Protein AF-A0A7Z9FX14-F1 (afdb_monomer_lite)

Sequence (229 aa):
MKKLTISDIKEILKIELEKSKRHVQHYYLGTNRFSETDRLKSLLNNQEQEEQFRQNLKQNYRQTLKELNPKVNQILEEQGYGPEPINSLEFKQLREGLIQLKLEQYEQKRILLSGNPNVVENSEGMEPVESVSTSVQLDSVEDNSLSLSVLCKNFIQSRVDRGSTPQTIMDCQNSADLLLEVVGDLPVNTLDHSHGREFVQTLKKLPKNRKKRYPNKTISDLVEMENVE

Secondary structure (DSSP, 8-state):
-PPP-HHHHHHHHHHHHHHHHHHHHHHHHHS-TTSHHHHHHHHHHHHHHHHHHHHHHHHSHHHHHHHHHHHHHHHHHHTT--PPPTTSHHHHHHHHHHHHHHHHHHHHHHHHHHT-GGGSS--S--------------------PPBHHHHHHHHHHHHHHTT--HHHHHHHHHHHHHHHHHH-S-BGGG--HHHHHHHHHHHHHSPTTHHHH-TT--HHHHHHS----

Foldseek 3Di:
DDDDDPVNLVVLLVVVLVVLVVVLVCLLVVFPLVDPVSLVVSLVVLVVVLVVLVVCCVPVVVVSLVVCLVVLCVSCVVVVHDDDDCPDPSNVVSSVSVSVSSNVSSVSSNCSSVPDCVPPPPPPDDDDDDDDDDDDDDDDDDDPFDWLLNVLVVVLVSCVVVVHDPVVSVVSVVVSVLLCLQQNGGRPVPDDVVSVVSSVVLVVQADPPCCPVPVPDGSVRSSVPPDDD

Radius of gyration: 24.56 Å; chains: 1; bounding box: 46×48×76 Å

pLDDT: mean 83.04, std 18.65, range [25.16, 97.44]

Structure (mmCIF, N/CA/C/O backbone):
data_AF-A0A7Z9FX14-F1
#
_entry.id   AF-A0A7Z9FX14-F1
#
loop_
_atom_site.group_PDB
_atom_site.id
_atom_site.type_symbol
_atom_site.label_atom_id
_atom_site.label_alt_id
_atom_site.label_comp_id
_atom_site.label_asym_id
_atom_site.label_entity_id
_atom_site.label_seq_id
_atom_site.pdbx_PDB_ins_code
_atom_site.Cartn_x
_atom_site.Cartn_y
_atom_site.Cartn_z
_atom_site.occupancy
_atom_site.B_iso_or_equiv
_atom_site.auth_seq_id
_atom_site.auth_comp_id
_atom_site.auth_asym_id
_atom_site.auth_atom_id
_atom_site.pdbx_PDB_model_num
ATOM 1 N N . MET A 1 1 ? -11.783 -1.924 36.540 1.00 63.00 1 MET A N 1
ATOM 2 C CA . MET A 1 1 ? -11.156 -1.708 35.217 1.00 63.00 1 MET A CA 1
ATOM 3 C C . MET A 1 1 ? -11.410 -0.271 34.806 1.00 63.00 1 MET A C 1
ATOM 5 O O . MET A 1 1 ? -12.517 0.207 35.033 1.00 63.00 1 MET A O 1
ATOM 9 N N . LYS A 1 2 ? -10.394 0.431 34.292 1.00 71.81 2 LYS A N 1
ATOM 10 C CA . LYS A 1 2 ? -10.547 1.812 33.816 1.00 71.81 2 LYS A CA 1
ATOM 11 C C . LYS A 1 2 ? -11.480 1.792 32.602 1.00 71.81 2 LYS A C 1
ATOM 13 O O . LYS A 1 2 ? -11.232 1.035 31.668 1.00 71.81 2 LYS A O 1
ATOM 18 N N . LYS A 1 3 ? -12.575 2.554 32.649 1.00 83.31 3 LYS A N 1
ATOM 19 C CA . LYS A 1 3 ? -13.474 2.709 31.500 1.00 83.31 3 LYS A CA 1
ATOM 20 C C . LYS A 1 3 ? -12.739 3.523 30.439 1.00 83.31 3 LYS A C 1
ATOM 22 O O . LYS A 1 3 ? -12.186 4.566 30.777 1.00 83.31 3 LYS A O 1
ATOM 27 N N . LEU A 1 4 ? -12.738 3.050 29.199 1.00 90.25 4 LEU A N 1
ATOM 28 C CA . LEU A 1 4 ? -12.160 3.783 28.082 1.00 90.25 4 LEU A CA 1
ATOM 29 C C . LEU A 1 4 ? -12.982 5.057 27.835 1.00 90.25 4 LEU A C 1
ATOM 31 O O . LEU A 1 4 ? -14.208 4.999 27.741 1.00 90.25 4 LEU A O 1
ATOM 35 N N . THR A 1 5 ? -12.323 6.212 27.774 1.00 91.75 5 THR A N 1
ATOM 36 C CA . THR A 1 5 ? -12.962 7.501 27.472 1.00 91.75 5 THR A CA 1
ATOM 37 C C . THR A 1 5 ? -12.439 8.090 26.165 1.00 91.75 5 THR A C 1
ATOM 39 O O . THR A 1 5 ? -11.402 7.683 25.649 1.00 91.75 5 THR A O 1
ATOM 42 N N . ILE A 1 6 ? -13.117 9.115 25.643 1.00 89.69 6 ILE A N 1
ATOM 43 C CA . ILE A 1 6 ? -12.666 9.849 24.448 1.00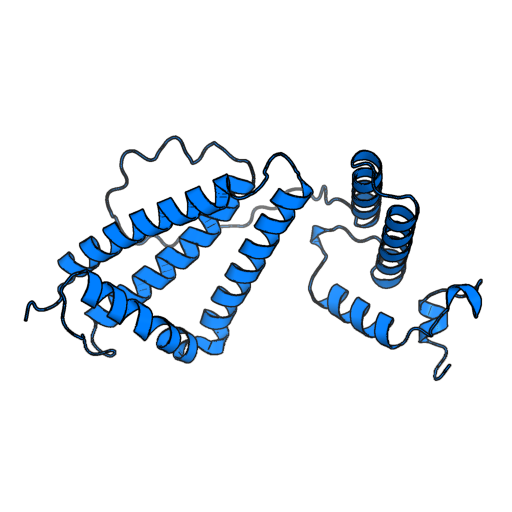 89.69 6 ILE A CA 1
ATOM 44 C C . ILE A 1 6 ? -11.276 10.472 24.661 1.00 89.69 6 ILE A C 1
ATOM 46 O O . ILE A 1 6 ? -10.464 10.493 23.739 1.00 89.69 6 ILE A O 1
ATOM 50 N N . SER A 1 7 ? -10.988 10.966 25.871 1.00 91.88 7 SER A N 1
ATOM 51 C CA . SER A 1 7 ? -9.668 11.517 26.201 1.00 91.88 7 SER A CA 1
ATOM 52 C C . SER A 1 7 ? -8.585 10.444 26.116 1.00 91.88 7 SER A C 1
ATOM 54 O O . SER A 1 7 ? -7.541 10.678 25.513 1.00 91.88 7 SER A O 1
ATOM 56 N N . ASP A 1 8 ? -8.868 9.255 26.652 1.00 93.56 8 ASP A N 1
ATOM 57 C CA . ASP A 1 8 ? -7.951 8.119 26.577 1.00 93.56 8 ASP A CA 1
ATOM 58 C C . ASP A 1 8 ? -7.711 7.701 25.116 1.00 93.56 8 ASP A C 1
ATOM 60 O O . ASP A 1 8 ? -6.573 7.486 24.718 1.00 93.56 8 ASP A O 1
ATOM 64 N N . ILE A 1 9 ? -8.755 7.658 24.275 1.00 94.06 9 ILE A N 1
ATOM 65 C CA . ILE A 1 9 ? -8.618 7.339 22.841 1.00 94.06 9 ILE A CA 1
ATOM 66 C C . ILE A 1 9 ? -7.695 8.335 22.132 1.00 94.06 9 ILE A C 1
ATOM 68 O O . ILE A 1 9 ? -6.859 7.922 21.331 1.00 94.06 9 ILE A O 1
ATOM 72 N N . LYS A 1 10 ? -7.816 9.638 22.419 1.00 93.25 10 LYS A N 1
ATOM 73 C CA . LYS A 1 10 ? -6.933 10.661 21.832 1.00 93.25 10 LYS A CA 1
ATOM 74 C C . LYS A 1 10 ? -5.474 10.439 22.228 1.00 93.25 10 LYS A C 1
ATOM 76 O O . LYS A 1 10 ? -4.592 10.547 21.379 1.00 93.25 10 LYS A O 1
ATOM 81 N N . GLU A 1 11 ? -5.222 10.112 23.492 1.00 95.81 11 GLU A N 1
ATOM 82 C CA . GLU A 1 11 ? -3.876 9.817 23.986 1.00 95.81 11 GLU A CA 1
ATOM 83 C C . GLU A 1 11 ? -3.296 8.558 23.325 1.00 95.81 11 GLU A C 1
ATOM 85 O O . GLU A 1 11 ? -2.170 8.582 22.824 1.00 95.81 11 GLU A O 1
ATOM 90 N N . ILE A 1 12 ? -4.103 7.500 23.208 1.00 95.75 12 ILE A N 1
ATOM 91 C CA . ILE A 1 12 ? -3.738 6.267 22.500 1.00 95.75 12 ILE A CA 1
ATOM 92 C C . ILE A 1 12 ? -3.392 6.567 21.035 1.00 95.75 12 ILE A C 1
ATOM 94 O O . ILE A 1 12 ? -2.337 6.159 20.549 1.00 95.75 12 ILE A O 1
ATOM 98 N N . LEU A 1 13 ? -4.243 7.312 20.324 1.00 94.31 13 LEU A N 1
ATOM 99 C CA . LEU A 1 13 ? -4.003 7.666 18.923 1.00 94.31 13 LEU A CA 1
ATOM 100 C C . LEU A 1 13 ? -2.754 8.536 18.748 1.00 94.31 13 LEU A C 1
ATOM 102 O O . LEU A 1 13 ? -2.056 8.378 17.751 1.00 94.31 13 LEU A O 1
ATOM 106 N N . LYS A 1 14 ? -2.415 9.397 19.715 1.00 95.19 14 LYS A N 1
ATOM 107 C CA . LYS A 1 14 ? -1.162 10.170 19.697 1.00 95.19 14 LYS A CA 1
ATOM 108 C C . LYS A 1 14 ? 0.066 9.257 19.781 1.00 95.19 14 LYS A C 1
ATOM 110 O O . LYS A 1 14 ? 1.034 9.462 19.052 1.00 95.19 14 LYS A O 1
ATOM 115 N N . ILE A 1 15 ? 0.022 8.221 20.618 1.00 95.44 15 ILE A N 1
ATOM 116 C CA . ILE A 1 15 ? 1.098 7.222 20.712 1.00 95.44 15 ILE A CA 1
ATOM 117 C C . ILE A 1 15 ? 1.212 6.424 19.405 1.00 95.44 15 ILE A C 1
ATOM 119 O O . ILE A 1 15 ? 2.316 6.226 18.887 1.00 95.44 15 ILE A O 1
ATOM 123 N N . GLU A 1 16 ? 0.084 5.987 18.843 1.00 94.81 16 GLU A N 1
ATOM 124 C CA . GLU A 1 16 ? 0.057 5.257 17.570 1.00 94.81 16 GLU A CA 1
ATOM 125 C C . GLU A 1 16 ? 0.503 6.129 16.387 1.00 94.81 16 GLU A C 1
ATOM 127 O O . GLU A 1 16 ? 1.182 5.634 15.485 1.00 94.81 16 GLU A O 1
ATOM 132 N N . LEU A 1 17 ? 0.224 7.435 16.415 1.00 92.88 17 LEU A N 1
ATOM 133 C CA . LEU A 1 17 ? 0.748 8.402 15.452 1.00 92.88 17 LEU A CA 1
ATOM 134 C C . LEU A 1 17 ? 2.282 8.448 15.494 1.00 92.88 17 LEU A C 1
ATOM 136 O O . LEU A 1 17 ? 2.924 8.354 14.449 1.00 92.88 17 LEU A O 1
ATOM 140 N N . GLU A 1 18 ? 2.891 8.509 16.680 1.00 93.12 18 GLU A N 1
ATOM 141 C CA . GLU A 1 18 ? 4.356 8.486 16.819 1.00 93.12 18 GLU A CA 1
ATOM 142 C C . GLU A 1 18 ? 4.972 7.143 16.383 1.00 93.12 18 GLU A C 1
ATOM 144 O O . GLU A 1 18 ? 6.050 7.102 15.777 1.00 93.12 18 GLU A O 1
ATOM 149 N N . LYS A 1 19 ? 4.285 6.015 16.617 1.00 92.06 19 LYS A N 1
ATOM 150 C CA . LYS A 1 19 ? 4.677 4.717 16.030 1.00 92.06 19 LYS A CA 1
ATOM 151 C C . LYS A 1 19 ? 4.588 4.754 14.498 1.00 92.06 19 LYS A C 1
ATOM 153 O O . LYS A 1 19 ? 5.501 4.271 13.824 1.00 92.06 19 LYS A O 1
ATOM 158 N N . SER A 1 20 ? 3.530 5.350 13.947 1.00 90.75 20 SER A N 1
ATOM 159 C CA . SER A 1 20 ? 3.335 5.487 12.502 1.00 90.75 20 SER A CA 1
ATOM 160 C C . SER A 1 20 ? 4.438 6.332 11.859 1.00 90.75 20 SER A C 1
ATOM 162 O O . SER A 1 20 ? 5.062 5.874 10.901 1.00 90.75 20 SER A O 1
ATOM 164 N N . LYS A 1 21 ? 4.771 7.496 12.435 1.00 91.50 21 LYS A N 1
ATOM 165 C CA . LYS A 1 21 ? 5.880 8.356 11.982 1.00 91.50 21 LYS A CA 1
ATOM 166 C C . LYS A 1 21 ? 7.213 7.608 11.951 1.00 91.50 21 LYS A C 1
ATOM 168 O O . LYS A 1 21 ? 7.909 7.639 10.937 1.00 91.50 21 LYS A O 1
ATOM 173 N N . ARG A 1 22 ? 7.544 6.861 13.013 1.00 92.69 22 ARG A N 1
ATOM 174 C CA . ARG A 1 22 ? 8.756 6.019 13.042 1.00 92.69 22 ARG A CA 1
ATOM 175 C C . ARG A 1 22 ? 8.754 4.962 11.942 1.00 92.69 22 ARG A C 1
ATOM 177 O O . ARG A 1 22 ? 9.776 4.748 11.296 1.00 92.69 22 ARG A O 1
ATOM 184 N N . HIS A 1 23 ? 7.616 4.316 11.688 1.00 92.00 23 HIS A N 1
ATOM 185 C CA . HIS A 1 23 ? 7.504 3.342 10.603 1.00 92.00 23 HIS A CA 1
ATOM 186 C C . HIS A 1 23 ? 7.734 3.981 9.225 1.00 92.00 23 HIS A C 1
ATOM 188 O O . HIS A 1 23 ? 8.445 3.414 8.396 1.00 92.00 23 HIS A O 1
ATOM 194 N N . VAL A 1 24 ? 7.175 5.170 8.988 1.00 94.31 24 VAL A N 1
ATOM 195 C CA . VAL A 1 24 ? 7.408 5.949 7.763 1.00 94.31 24 VAL A CA 1
ATOM 196 C C . VAL A 1 24 ? 8.898 6.282 7.600 1.00 94.31 24 VAL A C 1
ATOM 198 O O . VAL A 1 24 ? 9.459 6.064 6.527 1.00 94.31 24 VAL A O 1
ATOM 201 N N . GLN A 1 25 ? 9.565 6.737 8.663 1.00 92.50 25 GLN A N 1
ATOM 202 C CA . GLN A 1 25 ? 11.004 7.026 8.641 1.00 92.50 25 GLN A CA 1
ATOM 203 C C . GLN A 1 25 ? 11.841 5.778 8.343 1.00 92.50 25 GLN A C 1
ATOM 205 O O . GLN A 1 25 ? 12.717 5.819 7.481 1.00 92.50 25 GLN A O 1
ATOM 210 N N . HIS A 1 26 ? 11.550 4.647 8.993 1.00 90.75 26 HIS A N 1
ATOM 211 C CA . HIS A 1 26 ? 12.221 3.378 8.698 1.00 90.75 26 HIS A CA 1
ATOM 212 C C . HIS A 1 26 ? 12.024 2.947 7.245 1.00 90.75 26 HIS A C 1
ATOM 214 O O . HIS A 1 26 ? 12.972 2.496 6.607 1.00 90.75 26 HIS A O 1
ATOM 220 N N . TYR A 1 27 ? 10.818 3.116 6.706 1.00 92.38 27 TYR A N 1
ATOM 221 C CA . TYR A 1 27 ? 10.521 2.816 5.310 1.00 92.38 27 TYR A CA 1
ATOM 222 C C . TYR A 1 27 ? 11.347 3.686 4.344 1.00 92.38 27 TYR A C 1
ATOM 224 O O . TYR A 1 27 ? 11.933 3.185 3.382 1.00 92.38 27 TYR A O 1
ATOM 232 N N . TYR A 1 28 ? 11.446 4.984 4.638 1.00 92.69 28 TYR A N 1
ATOM 233 C CA . TYR A 1 28 ? 12.227 5.952 3.867 1.00 92.69 28 TYR A CA 1
ATOM 234 C C . TYR A 1 28 ? 13.740 5.693 3.920 1.00 92.69 28 TYR A C 1
ATOM 236 O O . TYR A 1 28 ? 14.416 5.795 2.896 1.00 92.69 28 TYR A O 1
ATOM 244 N N . LEU A 1 29 ? 14.278 5.366 5.099 1.00 90.44 29 LEU A N 1
ATOM 245 C CA . LEU A 1 29 ? 15.703 5.076 5.299 1.00 90.44 29 LEU A CA 1
ATOM 246 C C . LEU A 1 29 ? 16.099 3.678 4.804 1.00 90.44 29 LEU A C 1
ATOM 248 O O . LEU A 1 29 ? 17.238 3.480 4.398 1.00 90.44 29 LEU A O 1
ATOM 252 N N . GLY A 1 30 ? 15.166 2.723 4.810 1.00 89.50 30 GLY A N 1
ATOM 253 C CA . GLY A 1 30 ? 15.372 1.372 4.282 1.00 89.50 30 GLY A CA 1
ATOM 254 C C . GLY A 1 30 ? 15.271 1.271 2.756 1.00 89.50 30 GLY A C 1
ATOM 255 O O . GLY A 1 30 ? 15.657 0.254 2.187 1.00 89.50 30 GLY A O 1
ATOM 256 N N . THR A 1 31 ? 14.766 2.307 2.081 1.00 88.88 31 THR A N 1
ATOM 257 C CA . THR A 1 31 ? 14.700 2.360 0.615 1.00 88.88 31 THR A CA 1
ATOM 258 C C . THR A 1 31 ? 15.987 2.967 0.055 1.00 88.88 31 THR A C 1
ATOM 260 O O . THR A 1 31 ? 16.381 4.061 0.454 1.00 88.88 31 THR A O 1
ATOM 263 N N . ASN A 1 32 ? 16.625 2.307 -0.918 1.00 89.50 32 ASN A N 1
ATOM 264 C CA . ASN A 1 32 ? 17.778 2.867 -1.629 1.00 89.50 32 ASN A CA 1
ATOM 265 C C . ASN A 1 32 ? 17.347 4.005 -2.570 1.00 89.50 32 ASN A C 1
ATOM 267 O O . ASN A 1 32 ? 17.113 3.803 -3.760 1.00 89.50 32 ASN A O 1
ATOM 271 N N . ARG A 1 33 ? 17.241 5.221 -2.035 1.00 88.38 33 ARG A N 1
ATOM 272 C CA . ARG A 1 33 ? 16.722 6.381 -2.778 1.00 88.38 33 ARG A CA 1
ATOM 273 C C . ARG A 1 33 ? 17.657 6.908 -3.862 1.00 88.38 33 ARG A C 1
ATOM 275 O O . ARG A 1 33 ? 17.204 7.649 -4.721 1.00 88.38 33 ARG A O 1
ATOM 282 N N . PHE A 1 34 ? 18.934 6.532 -3.826 1.00 86.56 34 PHE A N 1
ATOM 283 C CA . PHE A 1 34 ? 19.904 6.882 -4.867 1.00 86.56 34 PHE A CA 1
ATOM 284 C C . PHE A 1 34 ? 19.749 6.002 -6.118 1.00 86.56 34 PHE A C 1
ATOM 286 O O . PHE A 1 34 ? 20.290 6.315 -7.174 1.00 86.56 34 PHE A O 1
ATOM 293 N N . SER A 1 35 ? 18.992 4.905 -6.017 1.00 86.44 35 SER A N 1
ATOM 294 C CA . SER A 1 35 ? 18.580 4.086 -7.149 1.00 86.44 35 SER A CA 1
ATOM 295 C C . SER A 1 35 ? 17.147 4.434 -7.530 1.00 86.44 35 SER A C 1
ATOM 297 O O . SER A 1 35 ? 16.204 4.034 -6.852 1.00 86.44 35 SER A O 1
ATOM 299 N N . GLU A 1 36 ? 16.974 5.129 -8.656 1.00 82.38 36 GLU A N 1
ATOM 300 C CA . GLU A 1 36 ? 15.634 5.471 -9.162 1.00 82.38 36 GLU A CA 1
ATOM 301 C C . GLU A 1 36 ? 14.715 4.250 -9.287 1.00 82.38 36 GLU A C 1
ATOM 303 O O . GLU A 1 36 ? 13.554 4.300 -8.896 1.00 82.38 36 GLU A O 1
ATOM 308 N N . THR A 1 37 ? 15.239 3.111 -9.745 1.00 82.75 37 THR A N 1
ATOM 309 C CA . THR A 1 37 ? 14.470 1.865 -9.828 1.00 82.75 37 THR A CA 1
ATOM 310 C C . THR A 1 37 ? 13.995 1.377 -8.459 1.00 82.75 37 THR A C 1
ATOM 312 O O . THR A 1 37 ? 12.829 1.014 -8.327 1.00 82.75 37 THR A O 1
ATOM 315 N N . ASP A 1 38 ? 14.857 1.380 -7.438 1.00 81.75 38 ASP A N 1
ATOM 316 C CA . ASP A 1 38 ? 14.474 0.913 -6.098 1.00 81.75 38 ASP A CA 1
ATOM 317 C C . ASP A 1 38 ? 13.490 1.887 -5.440 1.00 81.75 38 ASP A C 1
ATOM 319 O O . ASP A 1 38 ? 12.507 1.461 -4.832 1.00 81.75 38 ASP A O 1
ATOM 323 N N . ARG A 1 39 ? 13.706 3.195 -5.627 1.00 90.56 39 ARG A N 1
ATOM 324 C CA . ARG A 1 39 ? 12.799 4.258 -5.178 1.00 90.56 39 ARG A CA 1
ATOM 325 C C . ARG A 1 39 ? 11.406 4.100 -5.785 1.00 90.56 39 ARG A C 1
ATOM 327 O O . ARG A 1 39 ? 10.424 4.066 -5.044 1.00 90.56 39 ARG A O 1
ATOM 334 N N . LEU A 1 40 ? 11.322 3.964 -7.110 1.00 87.75 40 LEU A N 1
ATOM 335 C CA . LEU A 1 40 ? 10.061 3.783 -7.833 1.00 87.75 40 LEU A CA 1
ATOM 336 C C . LEU A 1 40 ? 9.378 2.465 -7.463 1.00 87.75 40 LEU A C 1
ATOM 338 O O . LEU A 1 40 ? 8.163 2.440 -7.292 1.00 87.75 40 LEU A O 1
ATOM 342 N N . LYS A 1 41 ? 10.142 1.385 -7.266 1.00 88.38 41 LYS A N 1
ATOM 343 C CA . LYS A 1 41 ? 9.601 0.099 -6.810 1.00 88.38 41 LYS A CA 1
ATOM 344 C C . LYS A 1 41 ? 8.956 0.211 -5.427 1.00 88.38 41 LYS A C 1
ATOM 346 O O . LYS A 1 41 ? 7.855 -0.300 -5.233 1.00 88.38 41 LYS A O 1
ATOM 351 N N . SER A 1 42 ? 9.611 0.881 -4.478 1.00 91.81 42 SER A N 1
ATOM 352 C CA . SER A 1 42 ? 9.021 1.156 -3.163 1.00 91.81 42 SER A CA 1
ATOM 353 C C . SER A 1 42 ? 7.754 2.005 -3.294 1.00 91.81 42 SER A C 1
ATOM 355 O O . SER A 1 42 ? 6.720 1.644 -2.734 1.00 91.81 42 SER A O 1
ATOM 357 N N . LEU A 1 43 ? 7.800 3.084 -4.083 1.00 91.75 43 LEU A N 1
ATOM 358 C CA . LEU A 1 43 ? 6.653 3.965 -4.312 1.00 91.75 43 LEU A CA 1
ATOM 359 C C . LEU A 1 43 ? 5.441 3.202 -4.868 1.00 91.75 43 LEU A C 1
ATOM 361 O O . LEU A 1 43 ? 4.346 3.324 -4.321 1.00 91.75 43 LEU A O 1
ATOM 365 N N . LEU A 1 44 ? 5.661 2.371 -5.890 1.00 90.00 44 LEU A N 1
ATOM 366 C CA . LEU A 1 44 ? 4.627 1.542 -6.503 1.00 90.00 44 LEU A CA 1
ATOM 367 C C . LEU A 1 44 ? 4.056 0.530 -5.506 1.00 90.00 44 LEU A C 1
ATOM 369 O O . LEU A 1 44 ? 2.846 0.458 -5.341 1.00 90.00 44 LEU A O 1
ATOM 373 N N . ASN A 1 45 ? 4.905 -0.194 -4.772 1.00 92.44 45 ASN A N 1
ATOM 374 C CA . ASN A 1 45 ? 4.433 -1.141 -3.759 1.00 92.44 45 ASN A CA 1
ATOM 375 C C . ASN A 1 45 ? 3.610 -0.443 -2.658 1.00 92.44 45 ASN A C 1
ATOM 377 O O . ASN A 1 45 ? 2.626 -0.992 -2.170 1.00 92.44 45 ASN A O 1
ATOM 381 N N . ASN A 1 46 ? 4.011 0.759 -2.236 1.00 95.50 46 ASN A N 1
ATOM 382 C CA . ASN A 1 46 ? 3.242 1.553 -1.278 1.00 95.50 46 ASN A CA 1
ATOM 383 C C . ASN A 1 46 ? 1.865 1.938 -1.840 1.00 95.50 46 ASN A C 1
ATOM 385 O O . ASN A 1 46 ? 0.870 1.802 -1.132 1.00 95.50 46 ASN A O 1
ATOM 389 N N . GLN A 1 47 ? 1.818 2.371 -3.102 1.00 92.12 47 GLN A N 1
ATOM 390 C CA . GLN A 1 47 ? 0.582 2.715 -3.801 1.00 92.12 47 GLN A CA 1
ATOM 391 C C . GLN A 1 47 ? -0.341 1.499 -3.966 1.00 92.12 47 GLN A C 1
ATOM 393 O O . GLN A 1 47 ? -1.512 1.586 -3.613 1.00 92.12 47 GLN A O 1
ATOM 398 N N . GLU A 1 48 ? 0.175 0.351 -4.411 1.00 92.31 48 GLU A N 1
ATOM 399 C CA . GLU A 1 48 ? -0.609 -0.885 -4.552 1.00 92.31 48 GLU A CA 1
ATOM 400 C C . GLU A 1 48 ? -1.244 -1.305 -3.220 1.00 92.31 48 GLU A C 1
ATOM 402 O O . GLU A 1 48 ? -2.420 -1.669 -3.168 1.00 92.31 48 GLU A O 1
ATOM 407 N N . GLN A 1 49 ? -0.491 -1.219 -2.118 1.00 93.00 49 GLN A N 1
ATOM 408 C CA . GLN A 1 49 ? -1.015 -1.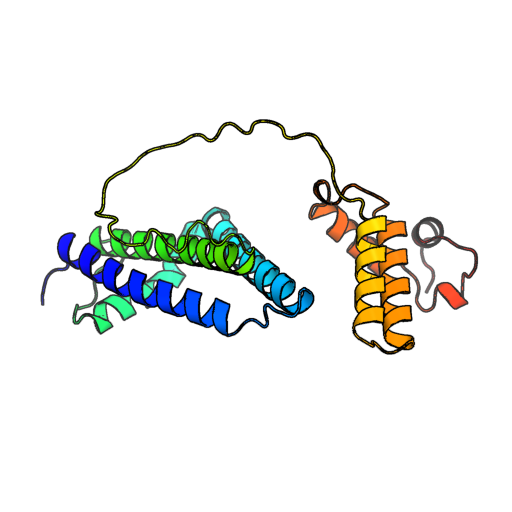516 -0.784 1.00 93.00 49 GLN A CA 1
ATOM 409 C C . GLN A 1 49 ? -2.095 -0.519 -0.344 1.00 93.00 49 GLN A C 1
ATOM 411 O O . GLN A 1 49 ? -3.098 -0.928 0.245 1.00 93.00 49 GLN A O 1
ATOM 416 N N . GLU A 1 50 ? -1.903 0.775 -0.612 1.00 95.75 50 GLU A N 1
ATOM 417 C CA . GLU A 1 50 ? -2.893 1.810 -0.309 1.00 95.75 50 GLU A CA 1
ATOM 418 C C . GLU A 1 50 ? -4.189 1.580 -1.095 1.00 95.75 50 GLU A C 1
ATOM 420 O O . GLU A 1 50 ? -5.279 1.592 -0.519 1.00 95.75 50 GLU A O 1
ATOM 425 N N . GLU A 1 51 ? -4.081 1.329 -2.398 1.00 91.50 51 GLU A N 1
ATOM 426 C CA . GLU A 1 51 ? -5.216 1.069 -3.278 1.00 91.50 51 GLU A CA 1
ATOM 427 C C . GLU A 1 51 ? -5.977 -0.180 -2.841 1.00 91.50 51 GLU A C 1
ATOM 429 O O . GLU A 1 51 ? -7.196 -0.121 -2.682 1.00 91.50 51 GLU A O 1
ATOM 434 N N . GLN A 1 52 ? -5.282 -1.286 -2.560 1.00 93.25 52 GLN A N 1
ATOM 435 C CA . GLN A 1 52 ? -5.907 -2.499 -2.025 1.00 93.25 52 GLN A CA 1
ATOM 436 C C . GLN A 1 52 ? -6.653 -2.219 -0.717 1.00 93.25 52 GLN A C 1
ATOM 438 O O . GLN A 1 52 ? -7.801 -2.640 -0.555 1.00 93.25 52 GLN A O 1
ATOM 443 N N . PHE A 1 53 ? -6.045 -1.467 0.205 1.00 93.69 53 PHE A N 1
ATOM 444 C CA . PHE A 1 53 ? -6.684 -1.111 1.469 1.00 93.69 53 PHE A CA 1
ATOM 445 C C . PHE A 1 53 ? -7.934 -0.241 1.257 1.00 93.69 53 PHE A C 1
ATOM 447 O O . PHE A 1 53 ? -8.996 -0.544 1.806 1.00 93.69 53 PHE A O 1
ATOM 454 N N . ARG A 1 54 ? -7.859 0.782 0.396 1.00 91.94 54 ARG A N 1
ATOM 455 C CA . ARG A 1 54 ? -9.006 1.635 0.032 1.00 91.94 54 ARG A CA 1
ATOM 456 C C . ARG A 1 54 ? -10.117 0.846 -0.664 1.00 91.94 54 ARG A C 1
ATOM 458 O O . ARG A 1 54 ? -11.291 1.046 -0.354 1.00 91.94 54 ARG A O 1
ATOM 465 N N . GLN A 1 55 ? -9.775 -0.077 -1.563 1.00 90.06 55 GLN A N 1
ATOM 466 C CA . GLN A 1 55 ? -10.752 -0.951 -2.218 1.00 90.06 55 GLN A CA 1
ATOM 467 C C . GLN A 1 55 ? -11.429 -1.888 -1.216 1.00 90.06 55 GLN A C 1
ATOM 469 O O . GLN A 1 55 ? -12.648 -2.042 -1.259 1.00 90.06 55 GLN A O 1
ATOM 474 N N . ASN A 1 56 ? -10.685 -2.446 -0.260 1.00 91.44 56 ASN A N 1
ATOM 475 C CA . ASN A 1 56 ? -11.250 -3.265 0.811 1.00 91.44 56 ASN A CA 1
ATOM 476 C C . ASN A 1 56 ? -12.190 -2.462 1.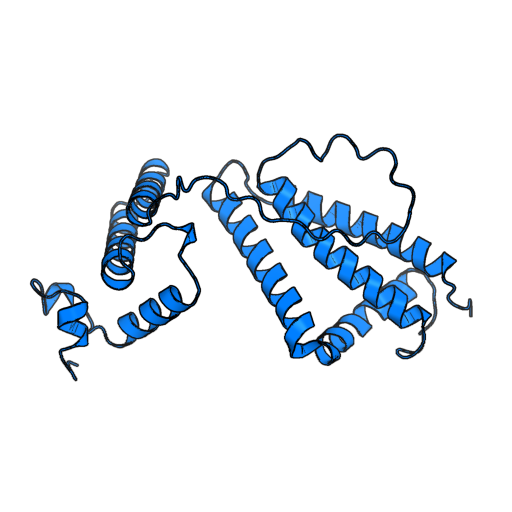720 1.00 91.44 56 ASN A C 1
ATOM 478 O O . ASN A 1 56 ? -13.237 -2.975 2.121 1.00 91.44 56 ASN A O 1
ATOM 482 N N . LEU A 1 57 ? -11.876 -1.197 2.011 1.00 92.88 57 LEU A N 1
ATOM 483 C CA . LEU A 1 57 ? -12.791 -0.302 2.726 1.00 92.88 57 LEU A CA 1
ATOM 484 C C . LEU A 1 57 ? -14.055 0.009 1.908 1.00 92.88 57 LEU A C 1
ATOM 486 O O . LEU A 1 57 ? -15.133 0.099 2.485 1.00 92.88 57 LEU A O 1
ATOM 490 N N . LYS A 1 58 ? -13.953 0.124 0.579 1.00 91.75 58 LYS A N 1
ATOM 491 C CA . LYS A 1 58 ? -15.089 0.430 -0.306 1.00 91.75 58 LYS A CA 1
ATOM 492 C C . LYS A 1 58 ? -16.005 -0.773 -0.560 1.00 91.75 58 LYS A C 1
ATOM 494 O O . LYS A 1 58 ? -17.220 -0.639 -0.476 1.00 91.75 58 LYS A O 1
ATOM 499 N N . GLN A 1 59 ? -15.429 -1.927 -0.891 1.00 89.19 59 GLN A N 1
ATOM 500 C CA . GLN A 1 59 ? -16.161 -3.112 -1.358 1.00 89.19 59 GLN A CA 1
ATOM 501 C C . GLN A 1 59 ? -16.437 -4.117 -0.233 1.00 89.19 59 GLN A C 1
ATOM 503 O O . GLN A 1 59 ? -17.516 -4.697 -0.165 1.00 89.19 59 GLN A O 1
ATOM 508 N N . ASN A 1 60 ? -15.484 -4.294 0.687 1.00 92.94 60 ASN A N 1
ATOM 509 C CA . ASN A 1 60 ? -15.513 -5.327 1.728 1.00 92.94 60 ASN A CA 1
ATOM 510 C C . ASN A 1 60 ? -15.587 -4.734 3.146 1.00 92.94 60 ASN A C 1
ATOM 512 O O . ASN A 1 60 ? -15.118 -5.348 4.103 1.00 92.94 60 ASN A O 1
ATOM 516 N N . TYR A 1 61 ? -16.201 -3.553 3.305 1.00 91.12 61 TYR A N 1
ATOM 517 C CA . TYR A 1 61 ? -16.123 -2.720 4.514 1.00 91.12 61 TYR A CA 1
ATOM 518 C C . TYR A 1 61 ? -16.270 -3.497 5.833 1.00 91.12 61 TYR A C 1
ATOM 520 O O . TYR A 1 61 ? -15.383 -3.465 6.682 1.00 91.12 61 TYR A O 1
ATOM 528 N N . ARG A 1 62 ? -17.357 -4.265 6.008 1.00 93.19 62 ARG A N 1
ATOM 529 C CA . ARG A 1 62 ? -17.617 -5.016 7.256 1.00 93.19 62 ARG A CA 1
ATOM 530 C C . ARG A 1 62 ? -16.542 -6.056 7.569 1.00 93.19 62 ARG A C 1
ATOM 532 O O . ARG A 1 62 ? -16.267 -6.291 8.743 1.00 93.19 62 ARG A O 1
ATOM 539 N N . GLN A 1 63 ? -15.993 -6.700 6.545 1.00 93.56 63 GLN A N 1
ATOM 540 C CA . GLN A 1 63 ? -14.944 -7.701 6.702 1.00 93.56 63 GLN A CA 1
ATOM 541 C C . GLN A 1 63 ? -13.619 -7.021 7.066 1.00 93.56 63 GLN A C 1
ATOM 543 O O . GLN A 1 63 ? -13.013 -7.381 8.072 1.00 93.56 63 GLN A O 1
ATOM 548 N N . THR A 1 64 ? -13.264 -5.949 6.360 1.00 88.56 64 THR A N 1
ATOM 549 C CA . THR A 1 64 ? -12.091 -5.111 6.653 1.00 88.56 64 THR A CA 1
ATOM 550 C C . THR A 1 64 ? -12.109 -4.588 8.092 1.00 88.56 64 THR A C 1
ATOM 552 O O . THR A 1 64 ? -11.112 -4.659 8.805 1.00 88.56 64 THR A O 1
ATOM 555 N N . LEU A 1 65 ? -13.268 -4.134 8.585 1.00 94.31 65 LEU A N 1
ATOM 556 C CA . LEU A 1 65 ? -13.411 -3.708 9.979 1.00 94.31 65 LEU A CA 1
ATOM 557 C C . LEU A 1 65 ? -13.165 -4.844 10.982 1.00 94.31 65 LEU A C 1
ATOM 559 O O . LEU A 1 65 ? -12.596 -4.598 12.044 1.00 94.31 65 LEU A O 1
ATOM 563 N N . LYS A 1 66 ? -13.595 -6.076 10.675 1.00 94.44 66 LYS A N 1
ATOM 564 C CA . LYS A 1 66 ? -13.357 -7.241 11.543 1.00 94.44 66 LYS A CA 1
ATOM 565 C C . LYS A 1 66 ? -11.877 -7.589 11.625 1.00 94.44 66 LYS A C 1
ATOM 567 O O . LYS A 1 66 ? -11.405 -7.904 12.713 1.00 94.44 66 LYS A O 1
ATOM 572 N N . GLU A 1 67 ? -11.159 -7.493 10.511 1.00 94.19 67 GLU A N 1
ATOM 573 C CA . GLU A 1 67 ? -9.715 -7.751 10.434 1.00 94.19 67 GLU A CA 1
ATOM 574 C C . GLU A 1 67 ? -8.889 -6.749 11.251 1.00 94.19 67 GLU A C 1
ATOM 576 O O . GLU A 1 67 ? -7.804 -7.081 11.721 1.00 94.19 67 GLU A O 1
ATOM 581 N N . LEU A 1 68 ? -9.427 -5.553 11.501 1.00 93.00 68 LEU A N 1
ATOM 582 C CA . LEU A 1 68 ? -8.797 -4.535 12.346 1.00 93.00 68 LEU A CA 1
ATOM 583 C C . LEU A 1 68 ? -9.098 -4.703 13.843 1.00 93.00 68 LEU A C 1
ATOM 585 O O . LEU A 1 68 ? -8.369 -4.158 14.672 1.00 93.00 68 LEU A O 1
ATOM 589 N N . ASN A 1 69 ? -10.127 -5.470 14.223 1.00 94.88 69 ASN A N 1
ATOM 590 C CA . ASN A 1 69 ? -10.496 -5.652 15.632 1.00 94.88 69 ASN A CA 1
ATOM 591 C C . ASN A 1 69 ? -9.361 -6.242 16.495 1.00 94.88 69 ASN A C 1
ATOM 593 O O . ASN A 1 69 ? -9.152 -5.728 17.595 1.00 94.88 69 ASN A O 1
ATOM 597 N N . PRO A 1 70 ? -8.597 -7.263 16.045 1.00 95.25 70 PRO A N 1
ATOM 598 C CA . PRO A 1 70 ? -7.456 -7.767 16.807 1.00 95.25 70 PRO A CA 1
ATOM 599 C C . PRO A 1 70 ? -6.416 -6.682 17.089 1.00 95.25 70 PRO A C 1
ATOM 601 O O . PRO A 1 70 ? -5.874 -6.631 18.187 1.00 95.25 70 PRO A O 1
ATOM 604 N N . LYS A 1 71 ? -6.182 -5.773 16.132 1.00 94.19 71 LYS A N 1
ATOM 605 C CA . LYS A 1 71 ? -5.221 -4.682 16.306 1.00 94.19 71 LYS A CA 1
ATOM 606 C C . LYS A 1 71 ? -5.698 -3.651 17.329 1.00 94.19 71 LYS A C 1
ATOM 608 O O . LYS A 1 71 ? -4.896 -3.197 18.138 1.00 94.19 71 LYS A O 1
ATOM 613 N N . VAL A 1 72 ? -6.991 -3.320 17.324 1.00 95.56 72 VAL A N 1
ATOM 614 C CA . VAL A 1 72 ? -7.601 -2.447 18.343 1.00 95.56 72 VAL A CA 1
ATOM 615 C C . VAL A 1 72 ? -7.434 -3.060 19.734 1.00 95.56 72 VAL A C 1
ATOM 617 O O . VAL A 1 72 ? -6.945 -2.390 20.637 1.00 95.56 72 VAL A O 1
ATOM 620 N N . ASN A 1 73 ? -7.769 -4.344 19.891 1.00 94.31 73 ASN A N 1
ATOM 621 C CA . ASN A 1 73 ? -7.619 -5.056 21.163 1.00 94.31 73 ASN A CA 1
ATOM 622 C C . ASN A 1 73 ? -6.167 -5.083 21.644 1.00 94.31 73 ASN A C 1
ATOM 624 O O . ASN A 1 73 ? -5.912 -4.792 22.807 1.00 94.31 73 ASN A O 1
ATOM 628 N N . GLN A 1 74 ? -5.224 -5.373 20.744 1.00 95.00 74 GLN A N 1
ATOM 629 C CA . GLN A 1 74 ? -3.799 -5.361 21.058 1.00 95.00 74 GLN A CA 1
ATOM 630 C C . GLN A 1 74 ? -3.351 -3.987 21.574 1.00 95.00 74 GLN A C 1
ATOM 632 O O . GLN A 1 74 ? -2.637 -3.908 22.565 1.00 95.00 74 GLN A O 1
ATOM 637 N N . ILE A 1 75 ? -3.769 -2.900 20.920 1.00 94.81 75 ILE A N 1
ATOM 638 C CA . ILE A 1 75 ? -3.404 -1.543 21.347 1.00 94.81 75 ILE A CA 1
ATOM 639 C C . ILE A 1 75 ? -4.006 -1.228 22.719 1.00 94.81 75 ILE A C 1
ATOM 641 O O . ILE A 1 75 ? -3.320 -0.664 23.563 1.00 94.81 75 ILE A O 1
ATOM 645 N N . LEU A 1 76 ? -5.260 -1.607 22.967 1.00 94.62 76 LEU A N 1
ATOM 646 C CA . LEU A 1 76 ? -5.881 -1.425 24.280 1.00 94.62 76 LEU A CA 1
ATOM 647 C C . LEU A 1 76 ? -5.109 -2.177 25.374 1.00 94.62 76 LEU A C 1
ATOM 649 O O . LEU A 1 76 ? -4.800 -1.584 26.406 1.00 94.62 76 LEU A O 1
ATOM 653 N N . GLU A 1 77 ? -4.732 -3.431 25.120 1.00 93.75 77 GLU A N 1
ATOM 654 C CA . GLU A 1 77 ? -3.939 -4.253 26.039 1.00 93.75 77 GLU A CA 1
ATOM 655 C C . GLU A 1 77 ? -2.544 -3.656 26.296 1.00 93.75 77 GLU A C 1
ATOM 657 O O . GLU A 1 77 ? -2.141 -3.513 27.450 1.00 93.75 77 GLU A O 1
ATOM 662 N N . GLU A 1 78 ? -1.838 -3.216 25.245 1.00 93.44 78 GLU A N 1
ATOM 663 C CA . GLU A 1 78 ? -0.539 -2.526 25.344 1.00 93.44 78 GLU A CA 1
ATOM 664 C C . GLU A 1 78 ? -0.607 -1.259 26.214 1.00 93.44 78 GLU A C 1
ATOM 666 O O . GLU A 1 78 ? 0.392 -0.861 26.812 1.00 93.44 78 GLU A O 1
ATOM 671 N N . GLN A 1 79 ? -1.774 -0.616 26.275 1.00 92.44 79 GLN A N 1
ATOM 672 C CA . GLN A 1 79 ? -2.024 0.604 27.046 1.00 92.44 79 GLN A CA 1
ATOM 673 C C . GLN A 1 79 ? -2.668 0.319 28.417 1.00 92.44 79 GLN A C 1
ATOM 675 O O . GLN A 1 79 ? -3.059 1.246 29.127 1.00 92.44 79 GLN A O 1
ATOM 680 N N . GLY A 1 80 ? -2.772 -0.956 28.812 1.00 91.25 80 GLY A N 1
ATOM 681 C CA . GLY A 1 80 ? -3.288 -1.380 30.115 1.00 91.25 80 GLY A CA 1
ATOM 682 C C . GLY A 1 80 ? -4.814 -1.341 30.250 1.00 91.25 80 GLY A C 1
ATOM 683 O O . GLY A 1 80 ? -5.331 -1.389 31.371 1.00 91.25 80 GLY A O 1
ATOM 684 N N . TYR A 1 81 ? -5.549 -1.252 29.139 1.00 92.00 81 TYR A N 1
ATOM 685 C CA . TYR A 1 81 ? -7.009 -1.343 29.124 1.00 92.00 81 TYR A CA 1
ATOM 686 C C . TYR A 1 81 ? -7.472 -2.797 28.998 1.00 92.00 81 TYR A C 1
ATOM 688 O O . TYR A 1 81 ? -6.805 -3.651 28.419 1.00 92.00 81 TYR A O 1
ATOM 696 N N . GLY A 1 82 ? -8.648 -3.074 29.562 1.00 86.62 82 GLY A N 1
ATOM 697 C CA . GLY A 1 82 ? -9.330 -4.350 29.368 1.00 86.62 82 GLY A CA 1
ATOM 698 C C . GLY A 1 82 ? -10.002 -4.447 27.992 1.00 86.62 82 GLY A C 1
ATOM 699 O O . GLY A 1 82 ? -10.032 -3.468 27.243 1.00 86.62 82 GLY A O 1
ATOM 700 N N . PRO A 1 83 ? -10.583 -5.614 27.665 1.00 85.50 83 PRO A N 1
ATOM 701 C CA . PRO A 1 83 ? -11.331 -5.789 26.429 1.00 85.50 83 PRO A CA 1
ATOM 702 C C . PRO A 1 83 ? -12.555 -4.866 26.404 1.00 85.50 83 PRO A C 1
ATOM 704 O O . PRO A 1 83 ? -13.376 -4.875 27.322 1.00 85.50 83 PRO A O 1
ATOM 707 N N . GLU A 1 84 ? -12.689 -4.106 25.323 1.00 89.44 84 GLU A N 1
ATOM 708 C CA . GLU A 1 84 ? -13.806 -3.196 25.087 1.00 89.44 84 GLU A CA 1
ATOM 709 C C . GLU A 1 84 ? -14.775 -3.830 24.063 1.00 89.44 84 GLU A C 1
ATOM 711 O O . GLU A 1 84 ? -14.323 -4.420 23.073 1.00 89.44 84 GLU A O 1
ATOM 716 N N . PRO A 1 85 ? -16.108 -3.766 24.254 1.00 93.12 85 PRO A N 1
ATOM 717 C CA . PRO A 1 85 ? -17.052 -4.359 23.312 1.00 93.12 85 PRO A CA 1
ATOM 718 C C . PRO A 1 85 ? -16.910 -3.776 21.901 1.00 93.12 85 PRO A C 1
ATOM 720 O O . PRO A 1 85 ? -17.011 -2.573 21.708 1.00 93.12 85 PRO A O 1
ATOM 723 N N . ILE A 1 86 ? -16.819 -4.634 20.879 1.00 91.44 86 ILE A N 1
ATOM 724 C CA . ILE A 1 86 ? -16.656 -4.231 19.461 1.00 91.44 86 ILE A CA 1
ATOM 725 C C . ILE A 1 86 ? -17.743 -3.240 18.992 1.00 91.44 86 ILE A C 1
ATOM 727 O O . ILE A 1 86 ? -17.541 -2.441 18.075 1.00 91.44 86 ILE A O 1
ATOM 731 N N . ASN A 1 87 ? -18.928 -3.315 19.602 1.00 91.88 87 ASN A N 1
ATOM 732 C CA . ASN A 1 87 ? -20.065 -2.467 19.269 1.00 91.88 87 ASN A CA 1
ATOM 733 C C . ASN A 1 87 ? -20.097 -1.131 20.029 1.00 91.88 87 ASN A C 1
ATOM 735 O O . ASN A 1 87 ? -20.929 -0.293 19.660 1.00 91.88 87 ASN A O 1
ATOM 739 N N . SER A 1 88 ? -19.231 -0.926 21.031 1.00 93.88 88 SER A N 1
ATOM 740 C CA . SER A 1 88 ? -19.154 0.333 21.775 1.00 93.88 88 SER A CA 1
ATOM 741 C C . SER A 1 88 ? -18.690 1.476 20.876 1.00 93.88 88 SER A C 1
ATOM 743 O O . SER A 1 88 ? -18.102 1.268 19.805 1.00 93.88 88 SER A O 1
ATOM 745 N N . LEU A 1 89 ? -19.036 2.699 21.270 1.00 93.75 89 LEU A N 1
ATOM 746 C CA . LEU A 1 89 ? -18.677 3.887 20.504 1.00 93.75 89 LEU A CA 1
ATOM 747 C C . LEU A 1 89 ? -17.160 4.083 20.530 1.00 93.75 89 LEU A C 1
ATOM 749 O O . LEU A 1 89 ? -16.551 4.341 19.497 1.00 93.75 89 LEU A O 1
ATOM 753 N N . GLU A 1 90 ? -16.566 3.873 21.696 1.00 94.69 90 GLU A N 1
ATOM 754 C CA . GLU A 1 90 ? -15.153 4.024 21.999 1.00 94.69 90 GLU A CA 1
ATOM 755 C C . GLU A 1 90 ? -14.296 3.070 21.158 1.00 94.69 90 GLU A C 1
ATOM 757 O O . GLU A 1 90 ? -13.329 3.490 20.519 1.00 94.69 90 GLU A O 1
ATOM 762 N N . PHE A 1 91 ? -14.705 1.800 21.056 1.00 95.88 91 PHE A N 1
ATOM 763 C CA . PHE A 1 91 ? -14.031 0.822 20.202 1.00 95.88 91 PHE A CA 1
ATOM 764 C C . PHE A 1 91 ? -14.063 1.240 18.727 1.00 95.88 91 PHE A C 1
ATOM 766 O O . PHE A 1 91 ? -13.057 1.168 18.017 1.00 95.88 91 PHE A O 1
ATOM 773 N N . LYS A 1 92 ? -15.232 1.685 18.248 1.00 95.62 92 LYS A N 1
ATOM 774 C CA . LYS A 1 92 ? -15.409 2.122 16.857 1.00 95.62 92 LYS A CA 1
ATOM 775 C C . LYS A 1 92 ? -14.592 3.373 16.553 1.00 95.62 92 LYS A C 1
ATOM 777 O O . LYS A 1 92 ? -13.984 3.423 15.491 1.00 95.62 92 LYS A O 1
ATOM 782 N N . GLN A 1 93 ? -14.552 4.334 17.475 1.00 96.12 93 GLN A N 1
ATOM 783 C CA . GLN A 1 93 ? -13.760 5.558 17.351 1.00 96.12 93 GLN A CA 1
ATOM 784 C C . GLN A 1 93 ? -12.265 5.256 17.275 1.00 96.12 93 GLN A C 1
ATOM 786 O O . GLN A 1 93 ? -11.588 5.769 16.387 1.00 96.12 93 GLN A O 1
ATOM 791 N N . LEU A 1 94 ? -11.756 4.385 18.151 1.00 96.31 94 LEU A N 1
ATOM 792 C CA . LEU A 1 94 ? -10.358 3.969 18.090 1.00 96.31 94 LEU A CA 1
ATOM 793 C C . LEU A 1 94 ? -10.056 3.261 16.763 1.00 96.31 94 LEU A C 1
ATOM 795 O O . LEU A 1 94 ? -9.086 3.607 16.095 1.00 96.31 94 LEU A O 1
ATOM 799 N N . ARG A 1 95 ? -10.912 2.326 16.330 1.00 97.44 95 ARG A N 1
ATOM 800 C CA . ARG A 1 95 ? -10.745 1.637 15.041 1.00 97.44 95 ARG A CA 1
ATOM 801 C C . ARG A 1 95 ? -10.720 2.608 13.859 1.00 97.44 95 ARG A C 1
ATOM 803 O O . ARG A 1 95 ? -9.873 2.452 12.986 1.00 97.44 95 ARG A O 1
ATOM 810 N N . GLU A 1 96 ? -11.617 3.588 13.839 1.00 96.31 96 GLU A N 1
ATOM 811 C CA . GLU A 1 96 ? -11.660 4.620 12.797 1.00 96.31 96 GLU A CA 1
ATOM 812 C C . GLU A 1 96 ? -10.369 5.449 12.781 1.00 96.31 96 GLU A C 1
ATOM 814 O O . GLU A 1 96 ? -9.755 5.621 11.730 1.00 96.31 96 GLU A O 1
ATOM 819 N N . GLY A 1 97 ? -9.885 5.873 13.953 1.00 95.38 97 GLY A N 1
ATOM 820 C CA . GLY A 1 97 ? -8.614 6.588 14.068 1.00 95.38 97 GLY A CA 1
ATOM 821 C C . GLY A 1 97 ? -7.422 5.778 13.547 1.00 95.38 97 GLY A C 1
ATOM 822 O O . GLY A 1 97 ? -6.557 6.321 12.864 1.00 95.38 97 GLY A O 1
ATOM 823 N N . LEU A 1 98 ? -7.390 4.464 13.784 1.00 96.25 98 LEU A N 1
ATOM 824 C CA . LEU A 1 98 ? -6.339 3.594 13.244 1.00 96.25 98 LEU A CA 1
ATOM 825 C C . LEU A 1 98 ? -6.412 3.442 11.719 1.00 96.25 98 LEU A C 1
ATOM 827 O O . LEU A 1 98 ? -5.368 3.365 11.071 1.00 96.25 98 LEU A O 1
ATOM 831 N N . ILE A 1 99 ? -7.618 3.408 11.142 1.00 96.00 99 ILE A N 1
ATOM 832 C CA . ILE A 1 99 ? -7.802 3.422 9.682 1.00 96.00 99 ILE A CA 1
ATOM 833 C C . ILE A 1 99 ? -7.216 4.712 9.110 1.00 96.00 99 ILE A C 1
ATOM 835 O O . ILE A 1 99 ? -6.428 4.656 8.165 1.00 96.00 99 ILE A O 1
ATOM 839 N N . GLN A 1 100 ? -7.542 5.851 9.720 1.00 95.88 100 GLN A N 1
ATOM 840 C CA . GLN A 1 100 ? -7.056 7.155 9.288 1.00 95.88 100 GLN A CA 1
ATOM 841 C C . GLN A 1 100 ? -5.525 7.254 9.376 1.00 95.88 100 GLN A C 1
ATOM 843 O O . GLN A 1 100 ? -4.875 7.572 8.381 1.00 95.88 100 GLN A O 1
ATOM 848 N N . LEU A 1 101 ? -4.928 6.851 10.503 1.00 95.25 101 LEU A N 1
ATOM 849 C CA . LEU A 1 101 ? -3.468 6.798 10.662 1.00 95.25 101 LEU A CA 1
ATOM 850 C C . LEU A 1 101 ? -2.796 5.892 9.625 1.00 95.25 101 LEU A C 1
ATOM 852 O O . LEU A 1 101 ? -1.673 6.160 9.190 1.00 95.25 101 LEU A O 1
ATOM 856 N N . LYS A 1 102 ? -3.459 4.801 9.228 1.00 95.50 102 LYS A N 1
ATOM 857 C CA . LYS A 1 102 ? -2.942 3.897 8.200 1.00 95.50 102 LYS A CA 1
ATOM 858 C C . LYS A 1 102 ? -2.972 4.536 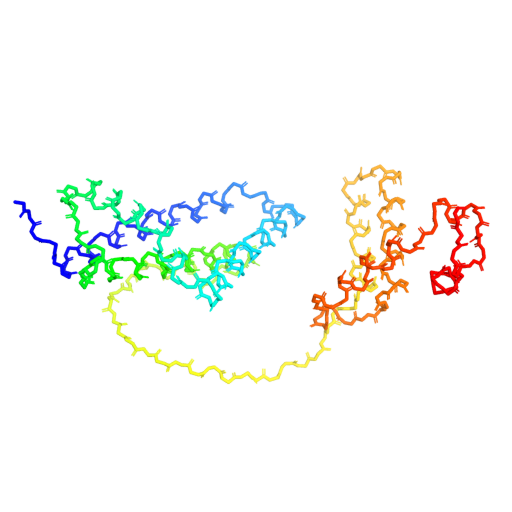6.812 1.00 95.50 102 LYS A C 1
ATOM 860 O O . LYS A 1 102 ? -2.017 4.352 6.060 1.00 95.50 102 LYS A O 1
ATOM 865 N N . LEU A 1 103 ? -4.024 5.284 6.482 1.00 93.81 103 LEU A N 1
ATOM 866 C CA . LEU A 1 103 ? -4.116 6.044 5.231 1.00 93.81 103 LEU A CA 1
ATOM 867 C C . LEU A 1 103 ? -3.057 7.151 5.177 1.00 93.81 103 LEU A C 1
ATOM 869 O O . LEU A 1 103 ? -2.302 7.224 4.209 1.00 93.81 103 LEU A O 1
ATOM 873 N N . GLU A 1 104 ? -2.925 7.931 6.250 1.00 94.62 104 GLU A N 1
ATOM 874 C CA . GLU A 1 104 ? -1.888 8.963 6.378 1.00 94.62 104 GLU A CA 1
ATOM 875 C C . GLU A 1 104 ? -0.483 8.366 6.261 1.00 94.62 104 GLU A C 1
ATOM 877 O O . GLU A 1 104 ? 0.386 8.928 5.604 1.00 94.62 104 GLU A O 1
ATOM 882 N N . GLN A 1 105 ? -0.249 7.180 6.829 1.00 94.62 105 GLN A N 1
ATOM 883 C CA . GLN A 1 105 ? 1.026 6.483 6.685 1.00 94.62 105 GLN A CA 1
ATOM 884 C C . GLN A 1 105 ? 1.398 6.222 5.216 1.00 94.62 105 GLN A C 1
ATOM 886 O O . GLN A 1 105 ? 2.570 6.376 4.862 1.00 94.62 105 GLN A O 1
ATOM 891 N N . TYR A 1 106 ? 0.448 5.803 4.372 1.00 96.75 106 TYR A N 1
ATOM 892 C CA . TYR A 1 106 ? 0.701 5.592 2.941 1.00 96.75 106 TYR A CA 1
ATOM 893 C C . TYR A 1 106 ? 1.047 6.904 2.237 1.00 96.75 106 TYR A C 1
ATOM 895 O O . TYR A 1 106 ? 2.020 6.961 1.479 1.00 96.75 106 TYR A O 1
ATOM 903 N N . GLU A 1 107 ? 0.305 7.964 2.544 1.00 93.38 107 GLU A N 1
ATOM 904 C CA . GLU A 1 107 ? 0.535 9.291 1.986 1.00 93.38 107 GLU A CA 1
ATOM 905 C C . GLU A 1 107 ? 1.911 9.846 2.371 1.00 93.38 107 GLU A C 1
ATOM 907 O O . GLU A 1 107 ? 2.670 10.277 1.503 1.00 93.38 107 GLU A O 1
ATOM 912 N N . GLN A 1 108 ? 2.286 9.761 3.647 1.00 92.88 108 GLN A N 1
ATOM 913 C CA . GLN A 1 108 ? 3.577 10.250 4.131 1.00 92.88 108 GLN A CA 1
ATOM 914 C C . GLN A 1 108 ? 4.750 9.484 3.504 1.00 92.88 108 GLN A C 1
ATOM 916 O O . GLN A 1 108 ? 5.740 10.090 3.093 1.00 92.88 108 GLN A O 1
ATOM 921 N N . LYS A 1 109 ? 4.634 8.157 3.336 1.00 94.75 109 LYS A N 1
ATOM 922 C CA . LYS A 1 109 ? 5.635 7.360 2.599 1.00 94.75 109 LYS A CA 1
ATOM 923 C C . LYS A 1 109 ? 5.801 7.845 1.159 1.00 94.75 109 LYS A C 1
ATOM 925 O O . LYS A 1 109 ? 6.931 7.953 0.679 1.00 94.75 109 LYS A O 1
ATOM 930 N N . ARG A 1 110 ? 4.689 8.151 0.484 1.00 93.56 110 ARG A N 1
ATOM 931 C CA . ARG A 1 110 ? 4.680 8.679 -0.885 1.00 93.56 110 ARG A CA 1
ATOM 932 C C . ARG A 1 110 ? 5.354 10.049 -0.956 1.00 93.56 110 ARG A C 1
ATOM 934 O O . ARG A 1 110 ? 6.239 10.235 -1.787 1.00 93.56 110 ARG A O 1
ATOM 941 N N . ILE A 1 111 ? 4.992 10.972 -0.062 1.00 90.31 111 ILE A N 1
ATOM 942 C CA . ILE A 1 111 ? 5.576 12.321 0.013 1.00 90.31 111 ILE A CA 1
ATOM 943 C C . ILE A 1 111 ? 7.093 12.231 0.198 1.00 90.31 111 ILE A C 1
ATOM 945 O O . ILE A 1 111 ? 7.836 12.777 -0.619 1.00 90.31 111 ILE A O 1
ATOM 949 N N . LEU A 1 112 ? 7.562 11.466 1.188 1.00 89.69 112 LEU A N 1
ATOM 950 C CA . LEU A 1 112 ? 8.993 11.345 1.467 1.00 89.69 112 LEU A CA 1
ATOM 951 C C . LEU A 1 112 ? 9.795 10.785 0.284 1.00 89.69 112 LEU A C 1
ATOM 953 O O . LEU A 1 112 ? 10.889 11.268 0.003 1.00 89.69 112 LEU A O 1
ATOM 957 N N . LEU A 1 113 ? 9.278 9.776 -0.422 1.00 88.62 113 LEU A N 1
ATOM 958 C CA . LEU A 1 113 ? 9.996 9.155 -1.542 1.00 88.62 113 LEU A CA 1
ATOM 959 C C . LEU A 1 113 ? 9.864 9.912 -2.867 1.00 88.62 113 LEU A C 1
ATOM 961 O O . LEU A 1 113 ? 10.750 9.797 -3.716 1.00 88.62 113 LEU A O 1
ATOM 965 N N . SER A 1 114 ? 8.808 10.708 -3.044 1.00 84.44 114 SER A N 1
ATOM 966 C CA . SER A 1 114 ? 8.621 11.543 -4.239 1.00 84.44 114 SER A CA 1
ATOM 967 C C . SER A 1 114 ? 9.642 12.683 -4.360 1.00 84.44 114 SER A C 1
ATOM 969 O O . SER A 1 114 ? 9.885 13.151 -5.469 1.00 84.44 114 SER A O 1
ATOM 971 N N . GLY A 1 115 ? 10.328 13.046 -3.269 1.00 65.56 115 GLY A N 1
ATOM 972 C CA . GLY A 1 115 ? 11.394 14.049 -3.285 1.00 65.56 115 GLY A CA 1
ATOM 973 C C . GLY A 1 115 ? 10.902 15.492 -3.182 1.00 65.56 115 GLY A C 1
ATOM 974 O O . GLY A 1 115 ? 11.575 16.385 -3.683 1.00 65.56 115 GLY A O 1
ATOM 975 N N . ASN A 1 116 ? 9.756 15.730 -2.532 1.00 49.34 116 ASN A N 1
ATOM 976 C CA . ASN A 1 116 ? 9.281 17.078 -2.221 1.00 49.34 116 ASN A CA 1
ATOM 977 C C . ASN A 1 116 ? 9.582 17.415 -0.739 1.00 49.34 116 ASN A C 1
ATOM 979 O O . ASN A 1 116 ? 8.790 17.070 0.139 1.00 49.34 116 ASN A O 1
ATOM 983 N N . PRO A 1 117 ? 10.741 18.029 -0.421 1.00 41.81 117 PRO A N 1
ATOM 984 C CA . PRO A 1 117 ? 11.176 18.286 0.956 1.00 41.81 117 PRO A CA 1
ATOM 985 C C . PRO A 1 117 ? 10.380 19.388 1.677 1.00 41.81 117 PRO A C 1
ATOM 987 O O . PRO A 1 117 ? 10.499 19.516 2.891 1.00 41.81 117 PRO A O 1
ATOM 990 N N . ASN A 1 118 ? 9.516 20.135 0.980 1.00 38.09 118 ASN A N 1
ATOM 991 C CA . ASN A 1 118 ? 8.781 21.281 1.538 1.00 38.09 118 ASN A CA 1
ATOM 992 C C . ASN A 1 118 ? 7.684 20.938 2.569 1.00 38.09 118 ASN A C 1
ATOM 994 O O . ASN A 1 118 ? 6.957 21.829 2.994 1.00 38.09 118 ASN A O 1
ATOM 998 N N . VAL A 1 119 ? 7.545 19.677 2.990 1.00 43.62 119 VAL A N 1
ATOM 999 C CA . VAL A 1 119 ? 6.572 19.273 4.028 1.00 43.62 119 VAL A CA 1
ATOM 1000 C C . VAL A 1 119 ? 7.255 18.848 5.336 1.00 43.62 119 VAL A C 1
ATOM 1002 O O . VAL A 1 119 ? 6.586 18.674 6.348 1.00 43.62 119 VAL A O 1
ATOM 1005 N N . VAL A 1 120 ? 8.588 18.712 5.368 1.00 40.25 120 VAL A N 1
ATOM 1006 C CA . VAL A 1 120 ? 9.280 18.117 6.531 1.00 40.25 120 VAL A CA 1
ATOM 1007 C C . VAL A 1 120 ? 9.851 19.155 7.513 1.00 40.25 120 VAL A C 1
ATOM 1009 O O . VAL A 1 120 ? 10.222 18.777 8.617 1.00 40.25 120 VAL A O 1
ATOM 1012 N N . GLU A 1 121 ? 9.851 20.456 7.195 1.00 32.78 121 GLU A N 1
ATOM 1013 C CA . GLU A 1 121 ? 10.348 21.497 8.124 1.00 32.78 121 GLU A CA 1
ATOM 1014 C C . GLU A 1 121 ? 9.281 22.222 8.960 1.00 32.78 121 GLU A C 1
ATOM 1016 O O . GLU A 1 121 ? 9.639 22.949 9.877 1.00 32.78 121 GLU A O 1
ATOM 1021 N N . ASN A 1 122 ? 7.985 21.958 8.768 1.00 32.72 122 ASN A N 1
ATOM 1022 C CA . ASN A 1 122 ? 6.935 22.513 9.633 1.00 32.72 122 ASN A CA 1
ATOM 1023 C C . ASN A 1 122 ? 6.219 21.399 10.412 1.00 32.72 122 ASN A C 1
ATOM 1025 O O . ASN A 1 122 ? 5.041 21.133 10.193 1.00 32.72 122 ASN A O 1
ATOM 1029 N N . SER A 1 123 ? 6.936 20.716 11.312 1.00 39.22 123 SER A N 1
ATOM 1030 C CA . SER A 1 123 ? 6.332 19.783 12.281 1.00 39.22 123 SER A CA 1
ATOM 1031 C C . SER A 1 123 ? 6.389 20.280 13.729 1.00 39.22 123 SER A C 1
ATOM 1033 O O . SER A 1 123 ? 6.273 19.475 14.655 1.00 39.22 123 SER A O 1
ATOM 1035 N N . GLU A 1 124 ? 6.556 21.583 13.944 1.00 38.81 124 GLU A N 1
ATOM 1036 C CA . GLU A 1 124 ? 6.290 22.204 15.240 1.00 38.81 124 GLU A CA 1
ATOM 1037 C C . GLU A 1 124 ? 4.867 22.771 15.241 1.00 38.81 124 GLU A C 1
ATOM 1039 O O . GLU A 1 124 ? 4.586 23.807 14.650 1.00 38.81 124 GLU A O 1
ATOM 1044 N N . GLY A 1 125 ? 3.963 22.051 15.911 1.00 40.22 125 GLY A N 1
ATOM 1045 C CA . GLY A 1 125 ? 2.641 22.548 16.291 1.00 40.22 125 GLY A CA 1
ATOM 1046 C C . GLY A 1 125 ? 1.513 22.244 15.306 1.00 40.22 125 GLY A C 1
ATOM 1047 O O . GLY A 1 125 ? 1.115 23.100 14.528 1.00 40.22 125 GLY A O 1
ATOM 1048 N N . MET A 1 126 ? 0.899 21.066 15.434 1.00 32.53 126 MET A N 1
ATOM 1049 C CA . MET A 1 126 ? -0.497 20.880 15.026 1.00 32.53 126 MET A CA 1
ATOM 1050 C C . MET A 1 126 ? -1.282 20.387 16.246 1.00 32.53 126 MET A C 1
ATOM 1052 O O . MET A 1 126 ? -1.257 19.206 16.597 1.00 32.53 126 MET A O 1
ATOM 1056 N N . GLU A 1 127 ? -1.921 21.334 16.931 1.00 28.91 127 GLU A N 1
ATOM 1057 C CA . GLU A 1 127 ? -3.031 21.074 17.852 1.00 28.91 127 GLU A CA 1
ATOM 1058 C C . GLU A 1 127 ? -4.243 20.526 17.066 1.00 28.91 127 GLU A C 1
ATOM 1060 O O . GLU A 1 127 ? -4.371 20.787 15.865 1.00 28.91 127 GLU A O 1
ATOM 1065 N N . PRO A 1 128 ? -5.143 19.754 17.701 1.00 39.59 128 PRO A N 1
ATOM 1066 C CA . PRO A 1 128 ? -6.209 19.050 17.007 1.00 39.59 128 PRO A CA 1
ATOM 1067 C C . PRO A 1 128 ? -7.422 19.965 16.813 1.00 39.59 128 PRO A C 1
ATOM 1069 O O . PRO A 1 128 ? -8.111 20.277 17.780 1.00 39.59 128 PRO A O 1
ATOM 1072 N N . VAL A 1 129 ? -7.743 20.332 15.574 1.00 32.72 129 VAL A N 1
ATOM 1073 C CA . VAL A 1 129 ? -9.029 20.961 15.216 1.00 32.72 129 VAL A CA 1
ATOM 1074 C C . VAL A 1 129 ? -9.467 20.444 13.847 1.00 32.72 129 VAL A C 1
ATOM 1076 O O . VAL A 1 129 ? -8.721 20.504 12.879 1.00 32.72 129 VAL A O 1
ATOM 1079 N N . GLU A 1 130 ? -10.494 19.599 13.843 1.00 29.11 130 GLU A N 1
ATOM 1080 C CA . GLU A 1 130 ? -11.894 19.921 13.522 1.00 29.11 130 GLU A CA 1
ATOM 1081 C C . GLU A 1 130 ? -12.175 19.967 12.015 1.00 29.11 130 GLU A C 1
ATOM 1083 O O . GLU A 1 130 ? -11.469 20.559 11.209 1.00 29.11 130 GLU A O 1
ATOM 1088 N N . SER A 1 131 ? -13.230 19.241 11.660 1.00 44.09 131 SER A N 1
ATOM 1089 C CA . SER A 1 131 ? -13.729 18.944 10.323 1.00 44.09 131 SER A CA 1
ATOM 1090 C C . SER A 1 131 ? -13.751 20.139 9.370 1.00 44.09 131 SER A C 1
ATOM 1092 O O . SER A 1 131 ? -14.490 21.094 9.603 1.00 44.09 131 SER A O 1
ATOM 1094 N N . VAL A 1 132 ? -13.083 20.010 8.221 1.00 25.84 132 VAL A N 1
ATOM 1095 C CA . VAL A 1 132 ? -13.361 20.828 7.036 1.00 25.84 132 VAL A CA 1
ATOM 1096 C C . VAL A 1 132 ? -13.482 19.914 5.823 1.00 25.84 132 VAL A C 1
ATOM 1098 O O . VAL A 1 132 ? -12.555 19.203 5.442 1.00 25.84 132 VAL A O 1
ATOM 1101 N N . SER A 1 133 ? -14.681 19.921 5.244 1.00 40.94 133 SER A N 1
ATOM 1102 C CA . SER A 1 133 ? -14.934 19.425 3.897 1.00 40.94 133 SER A CA 1
ATOM 1103 C C . SER A 1 133 ? -14.255 20.367 2.912 1.00 40.94 133 SER A C 1
ATOM 1105 O O . SER A 1 133 ? -14.613 21.541 2.867 1.00 40.94 133 SER A O 1
ATOM 1107 N N . THR A 1 134 ? -13.335 19.861 2.094 1.00 25.16 134 THR A N 1
ATOM 1108 C CA . THR A 1 134 ? -12.823 20.618 0.949 1.00 25.16 134 THR A CA 1
ATOM 1109 C C . THR A 1 134 ? -13.006 19.784 -0.305 1.00 25.16 134 THR A C 1
ATOM 1111 O O . THR A 1 134 ? -12.270 18.836 -0.573 1.00 25.16 134 THR A O 1
ATOM 1114 N N . SER A 1 135 ? -14.033 20.141 -1.071 1.00 37.62 135 SER A N 1
ATOM 1115 C CA . SER A 1 135 ? -14.133 19.827 -2.490 1.00 37.62 135 SER A CA 1
ATOM 1116 C C . SER A 1 135 ? -12.934 20.448 -3.204 1.00 37.62 135 SER A C 1
ATOM 1118 O O . SER A 1 135 ? -12.807 21.672 -3.232 1.00 37.62 135 SER A O 1
ATOM 1120 N N . VAL A 1 136 ? -12.057 19.623 -3.768 1.00 28.92 136 VAL A N 1
ATOM 1121 C CA . VAL A 1 136 ? -10.962 20.103 -4.614 1.00 28.92 136 VAL A CA 1
ATOM 1122 C C . VAL A 1 136 ? -11.485 20.183 -6.044 1.00 28.92 136 VAL A C 1
ATOM 1124 O O . VAL A 1 136 ? -11.825 19.164 -6.647 1.00 28.92 136 VAL A O 1
ATOM 1127 N N . GLN A 1 137 ? -11.598 21.409 -6.553 1.00 37.19 137 GLN A N 1
ATOM 1128 C CA . GLN A 1 137 ? -11.740 21.674 -7.979 1.00 37.19 137 GLN A CA 1
ATOM 1129 C C . GLN A 1 137 ? -10.443 21.265 -8.679 1.00 37.19 137 GLN A C 1
ATOM 1131 O O . GLN A 1 137 ? -9.348 21.645 -8.268 1.00 37.19 137 GLN A O 1
ATOM 1136 N N . LEU A 1 138 ? -10.600 20.429 -9.700 1.00 33.09 138 LEU A N 1
ATOM 1137 C CA . LEU A 1 138 ? -9.537 19.950 -10.563 1.00 33.09 138 LEU A CA 1
ATOM 1138 C C . LEU A 1 138 ? -9.372 20.969 -11.693 1.00 33.09 138 LEU A C 1
ATOM 1140 O O . LEU A 1 138 ? -10.115 20.920 -12.672 1.00 33.09 138 LEU A O 1
ATOM 1144 N N . ASP A 1 139 ? -8.434 21.898 -11.538 1.00 31.66 139 ASP A N 1
ATOM 1145 C CA . ASP A 1 139 ? -8.043 22.773 -12.639 1.00 31.66 139 ASP A CA 1
ATOM 1146 C C . ASP A 1 139 ? -7.055 22.042 -13.556 1.00 31.66 139 ASP A C 1
ATOM 1148 O O . ASP A 1 139 ? -6.058 21.453 -13.131 1.00 31.66 139 ASP A O 1
ATOM 1152 N N . SER A 1 140 ? -7.405 22.053 -14.838 1.00 50.53 140 SER A N 1
ATOM 1153 C CA . SER A 1 140 ? -6.707 21.466 -15.976 1.00 50.53 140 SER A CA 1
ATOM 1154 C C . SER A 1 140 ? -5.293 22.024 -16.144 1.00 50.53 140 SER A C 1
ATOM 1156 O O . SER A 1 140 ? -5.128 23.223 -16.368 1.00 50.53 140 SER A O 1
ATOM 1158 N N . VAL A 1 141 ? -4.289 21.145 -16.117 1.00 38.50 141 VAL A N 1
ATOM 1159 C CA . VAL A 1 141 ? -2.907 21.458 -16.508 1.00 38.50 141 VAL A CA 1
ATOM 1160 C C . VAL A 1 141 ? -2.645 20.851 -17.884 1.00 38.50 141 VAL A C 1
ATOM 1162 O O . VAL A 1 141 ? -2.962 19.689 -18.124 1.00 38.50 141 VAL A O 1
ATOM 1165 N N . GLU A 1 142 ? -2.099 21.670 -18.779 1.00 43.00 142 GLU A N 1
ATOM 1166 C CA . GLU A 1 142 ? -1.770 21.338 -20.164 1.00 43.00 142 GLU A CA 1
ATOM 1167 C C . GLU A 1 142 ? -0.900 20.071 -20.287 1.00 43.00 142 GLU A C 1
ATOM 1169 O O . GLU A 1 142 ? 0.051 19.838 -19.537 1.00 43.00 142 GLU A O 1
ATOM 1174 N N . ASP A 1 143 ? -1.275 19.238 -21.254 1.00 47.12 143 ASP A N 1
ATOM 1175 C CA . ASP A 1 143 ? -0.954 17.818 -21.378 1.00 47.12 143 ASP A CA 1
ATOM 1176 C C . ASP A 1 143 ? 0.434 17.591 -22.021 1.00 47.12 143 ASP A C 1
ATOM 1178 O O . ASP A 1 143 ? 0.553 17.232 -23.189 1.00 47.12 143 ASP A O 1
ATOM 1182 N N . ASN A 1 144 ? 1.518 17.792 -21.262 1.00 59.75 144 ASN A N 1
ATOM 1183 C CA . ASN A 1 144 ? 2.869 17.321 -21.630 1.00 59.75 144 ASN A CA 1
ATOM 1184 C C . ASN A 1 144 ? 3.085 15.864 -21.184 1.00 59.75 144 ASN A C 1
ATOM 1186 O O . ASN A 1 144 ? 4.060 15.522 -20.507 1.00 59.75 144 ASN A O 1
ATOM 1190 N N . SER A 1 145 ? 2.133 14.998 -21.513 1.00 73.94 145 SER A N 1
ATOM 1191 C CA . SER A 1 145 ? 2.184 13.594 -21.130 1.00 73.94 145 SER A CA 1
ATOM 1192 C C . SER A 1 145 ? 3.286 12.850 -21.889 1.00 73.94 145 SER A C 1
ATOM 1194 O O . SER A 1 145 ? 3.330 12.833 -23.120 1.00 73.94 145 SER A O 1
ATOM 1196 N N . LEU A 1 146 ? 4.206 12.238 -21.138 1.00 89.88 146 LEU A N 1
ATOM 1197 C CA . LEU A 1 146 ? 5.258 11.375 -21.671 1.00 89.88 146 LEU A CA 1
ATOM 1198 C C . LEU A 1 146 ? 4.618 10.200 -22.424 1.00 89.88 146 LEU A C 1
ATOM 1200 O O . LEU A 1 146 ? 3.775 9.508 -21.858 1.00 89.88 146 LEU A O 1
ATOM 1204 N N . SER A 1 147 ? 5.029 9.937 -23.667 1.00 94.19 147 SER A N 1
ATOM 1205 C CA . SER A 1 147 ? 4.521 8.778 -24.411 1.00 94.19 147 SER A CA 1
ATOM 1206 C C . SER A 1 147 ? 5.121 7.465 -23.904 1.00 94.19 147 SER A C 1
ATOM 1208 O O . SER A 1 147 ? 6.246 7.423 -23.383 1.00 94.19 147 SER A O 1
ATOM 1210 N N . LEU A 1 148 ? 4.384 6.369 -24.078 1.00 93.44 148 LEU A N 1
ATOM 1211 C CA . LEU A 1 148 ? 4.823 5.040 -23.668 1.00 93.44 148 LEU A CA 1
ATOM 1212 C C . LEU A 1 148 ? 6.101 4.612 -24.403 1.00 93.44 148 LEU A C 1
ATOM 1214 O O . LEU A 1 148 ? 6.991 4.027 -23.787 1.00 93.44 148 LEU A O 1
ATOM 1218 N N . SER A 1 149 ? 6.257 4.960 -25.683 1.00 93.75 149 SER A N 1
ATOM 1219 C CA . SER A 1 149 ? 7.469 4.646 -26.448 1.00 93.75 149 SER A CA 1
ATOM 1220 C C . SER A 1 149 ? 8.7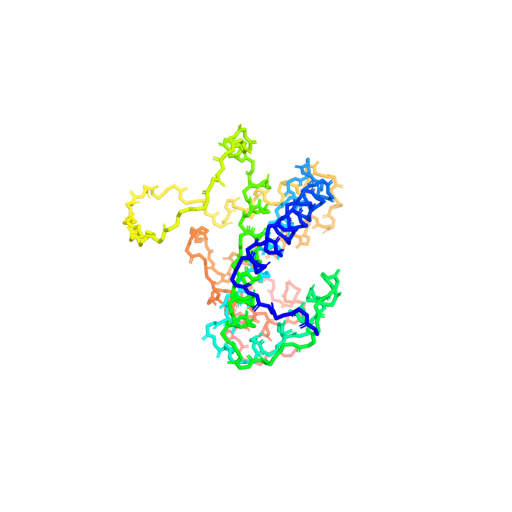03 5.363 -25.903 1.00 93.75 149 SER A C 1
ATOM 1222 O O . SER A 1 149 ? 9.780 4.762 -25.819 1.00 93.75 149 SER A O 1
ATOM 1224 N N . VAL A 1 150 ? 8.563 6.623 -25.478 1.00 92.88 150 VAL A N 1
ATOM 1225 C CA . VAL A 1 150 ? 9.650 7.373 -24.837 1.00 92.88 150 VAL A CA 1
ATOM 1226 C C . VAL A 1 150 ? 9.964 6.776 -23.466 1.00 92.88 150 VAL A C 1
ATOM 1228 O O . VAL A 1 150 ? 11.136 6.572 -23.146 1.00 92.88 150 VAL A O 1
ATOM 1231 N N . LEU A 1 151 ? 8.944 6.412 -22.683 1.00 92.69 151 LEU A N 1
ATOM 1232 C CA . LEU A 1 151 ? 9.134 5.736 -21.399 1.00 92.69 151 LEU A CA 1
ATOM 1233 C C . LEU A 1 151 ? 9.894 4.407 -21.562 1.00 92.69 151 LEU A C 1
ATOM 1235 O O . LEU A 1 151 ? 10.861 4.162 -20.838 1.00 92.69 151 LEU A O 1
ATOM 1239 N N . CYS A 1 152 ? 9.509 3.574 -22.532 1.00 94.81 152 CYS A N 1
ATOM 1240 C CA . CYS A 1 152 ? 10.178 2.310 -22.842 1.00 94.81 152 CYS A CA 1
ATOM 1241 C C . CYS A 1 152 ? 11.646 2.514 -23.236 1.00 94.81 152 CYS A C 1
ATOM 1243 O O . CYS A 1 152 ? 12.520 1.808 -22.726 1.00 94.81 152 CYS A O 1
ATOM 1245 N N . LYS A 1 153 ? 11.940 3.504 -24.088 1.00 93.19 153 LYS A N 1
ATOM 1246 C CA . LYS A 1 153 ? 13.318 3.860 -24.466 1.00 93.19 153 LYS A CA 1
ATOM 1247 C C . LYS A 1 153 ? 14.144 4.278 -23.251 1.00 93.19 153 LYS A C 1
ATOM 1249 O O . LYS A 1 153 ? 15.236 3.749 -23.053 1.00 93.19 153 LYS A O 1
ATOM 1254 N N . ASN A 1 154 ? 13.602 5.156 -22.408 1.00 91.19 154 ASN A N 1
ATOM 1255 C CA . ASN A 1 154 ? 14.267 5.610 -21.185 1.00 91.19 154 ASN A CA 1
ATOM 1256 C C . ASN A 1 154 ? 14.514 4.448 -20.214 1.00 91.19 154 ASN A C 1
ATOM 1258 O O . ASN A 1 154 ? 15.591 4.344 -19.626 1.00 91.19 154 ASN A O 1
ATOM 1262 N N . PHE A 1 155 ? 13.550 3.532 -20.081 1.00 92.06 155 PHE A N 1
ATOM 1263 C CA . PHE A 1 155 ? 13.711 2.324 -19.278 1.00 92.06 155 PHE A CA 1
ATOM 1264 C C . PHE A 1 155 ? 14.858 1.451 -19.799 1.00 92.06 155 PHE A C 1
ATOM 1266 O O . PHE A 1 155 ? 15.738 1.092 -19.018 1.00 92.06 155 PHE A O 1
ATOM 1273 N N . ILE A 1 156 ? 14.900 1.150 -21.101 1.00 93.06 156 ILE A N 1
ATOM 1274 C CA . ILE A 1 156 ? 15.972 0.344 -21.709 1.00 93.06 156 ILE A CA 1
ATOM 1275 C C . ILE A 1 156 ? 17.333 1.023 -21.522 1.00 93.06 156 ILE A C 1
ATOM 1277 O O . ILE A 1 156 ? 18.279 0.365 -21.084 1.00 93.06 156 ILE A O 1
ATOM 1281 N N . GLN A 1 157 ? 17.424 2.333 -21.773 1.00 86.69 157 GLN A N 1
ATOM 1282 C CA . GLN A 1 157 ? 18.653 3.101 -21.570 1.00 86.69 157 GLN A CA 1
ATOM 1283 C C . GLN A 1 157 ? 19.127 3.014 -20.114 1.00 86.69 157 GLN A C 1
ATOM 1285 O O . GLN A 1 157 ? 20.287 2.706 -19.858 1.00 86.69 157 GLN A O 1
ATOM 1290 N N . SER A 1 158 ? 18.209 3.119 -19.149 1.00 85.75 158 SER A N 1
ATOM 1291 C CA . SER A 1 158 ? 18.555 2.967 -17.732 1.00 85.75 158 SER A CA 1
ATOM 1292 C C . SER A 1 158 ? 19.136 1.585 -17.390 1.00 85.75 158 SER A C 1
ATOM 1294 O O . SER A 1 158 ? 19.913 1.460 -16.443 1.00 85.75 158 SER A O 1
ATOM 1296 N N . ARG A 1 159 ? 18.785 0.525 -18.139 1.00 86.44 159 ARG A N 1
ATOM 1297 C CA . ARG A 1 159 ? 19.374 -0.816 -17.967 1.00 86.44 159 ARG A CA 1
ATOM 1298 C C . ARG A 1 159 ? 20.808 -0.857 -18.487 1.00 86.44 159 ARG A C 1
ATOM 1300 O O . ARG A 1 159 ? 21.644 -1.488 -17.838 1.00 86.44 159 ARG A O 1
ATOM 1307 N N . VAL A 1 160 ? 21.076 -0.183 -19.608 1.00 85.75 160 VAL A N 1
ATOM 1308 C CA . VAL A 1 160 ? 22.421 -0.022 -20.184 1.00 85.75 160 VAL A CA 1
ATOM 1309 C C . VAL A 1 160 ? 23.319 0.730 -19.206 1.00 85.75 160 VAL A C 1
ATOM 1311 O O . VAL A 1 160 ? 24.377 0.222 -18.840 1.00 85.75 160 VAL A O 1
ATOM 1314 N N . ASP A 1 161 ? 22.858 1.873 -18.703 1.00 79.56 161 ASP A N 1
ATOM 1315 C CA . ASP A 1 161 ? 23.638 2.742 -17.812 1.00 79.56 161 ASP A CA 1
ATOM 1316 C C . ASP A 1 161 ? 23.995 2.048 -16.486 1.00 79.56 161 ASP A C 1
ATOM 1318 O O . ASP A 1 161 ? 25.040 2.302 -15.890 1.00 79.56 161 ASP A O 1
ATOM 1322 N N . ARG A 1 162 ? 23.146 1.116 -16.035 1.00 86.06 162 ARG A N 1
ATOM 1323 C CA . ARG A 1 162 ? 23.370 0.286 -14.837 1.00 86.06 162 ARG A CA 1
ATOM 1324 C C . ARG A 1 162 ? 24.288 -0.917 -15.079 1.00 86.06 162 ARG A C 1
ATOM 1326 O O . ARG A 1 162 ? 24.459 -1.727 -14.170 1.00 86.06 162 ARG A O 1
ATOM 1333 N N . GLY A 1 163 ? 24.839 -1.074 -16.282 1.00 85.00 163 GLY A N 1
ATOM 1334 C CA . GLY A 1 163 ? 25.718 -2.191 -16.627 1.00 85.00 163 GLY A CA 1
ATOM 1335 C C . GLY A 1 163 ? 24.999 -3.541 -16.692 1.00 85.00 163 GLY A C 1
ATOM 1336 O O . GLY A 1 163 ? 25.595 -4.572 -16.380 1.00 85.00 163 GLY A O 1
ATOM 1337 N N . SER A 1 164 ? 23.710 -3.558 -17.061 1.00 89.25 164 SER A N 1
ATOM 1338 C CA . SER A 1 164 ? 22.983 -4.819 -17.260 1.00 89.25 164 SER A CA 1
ATOM 1339 C C . SER A 1 164 ? 23.629 -5.648 -18.369 1.00 89.25 164 SER A C 1
ATOM 1341 O O . SER A 1 164 ? 24.186 -5.112 -19.326 1.00 89.25 164 SER A O 1
ATOM 1343 N N . THR A 1 165 ? 23.521 -6.974 -18.272 1.00 91.75 165 THR A N 1
ATOM 1344 C CA . THR A 1 165 ? 24.073 -7.853 -19.309 1.00 91.75 165 THR A CA 1
ATOM 1345 C C . THR A 1 165 ? 23.383 -7.621 -20.663 1.00 91.75 165 THR A C 1
ATOM 1347 O O . THR A 1 165 ? 22.190 -7.293 -20.686 1.00 91.75 165 THR A O 1
ATOM 1350 N N . PRO A 1 166 ? 24.075 -7.859 -21.796 1.00 93.25 166 PRO A N 1
ATOM 1351 C CA . PRO A 1 166 ? 23.476 -7.733 -23.125 1.00 93.25 166 PRO A CA 1
ATOM 1352 C C . PRO A 1 166 ? 22.197 -8.561 -23.295 1.00 93.25 166 PRO A C 1
ATOM 1354 O O . PRO A 1 166 ? 21.231 -8.084 -23.884 1.00 93.25 166 PRO A O 1
ATOM 1357 N N . GLN A 1 167 ? 22.155 -9.768 -22.716 1.00 88.50 167 GLN A N 1
ATOM 1358 C CA . GLN A 1 167 ? 20.971 -10.628 -22.759 1.00 88.50 167 GLN A CA 1
ATOM 1359 C C . GLN A 1 167 ? 19.786 -9.993 -22.024 1.00 88.50 167 GLN A C 1
ATOM 1361 O O . GLN A 1 167 ? 18.682 -9.950 -22.550 1.00 88.50 167 GLN A O 1
ATOM 1366 N N . THR A 1 168 ? 20.013 -9.433 -20.834 1.00 86.81 168 THR A N 1
ATOM 1367 C CA . THR A 1 168 ? 18.954 -8.757 -20.072 1.00 86.81 168 THR A CA 1
ATOM 1368 C C . THR A 1 168 ? 18.424 -7.523 -20.799 1.00 86.81 168 THR A C 1
ATOM 1370 O O . THR A 1 168 ? 17.222 -7.275 -20.776 1.00 86.81 168 THR A O 1
ATOM 1373 N N . ILE A 1 169 ? 19.299 -6.746 -21.445 1.00 91.94 169 ILE A N 1
ATOM 1374 C CA . ILE A 1 169 ? 18.892 -5.579 -22.243 1.00 91.94 169 ILE A CA 1
ATOM 1375 C C . ILE A 1 169 ? 18.024 -6.031 -23.423 1.00 91.94 169 ILE A C 1
ATOM 1377 O O . ILE A 1 169 ? 16.959 -5.457 -23.641 1.00 91.94 169 ILE A O 1
ATOM 1381 N N . MET A 1 170 ? 18.434 -7.098 -24.113 1.00 91.75 170 MET A N 1
ATOM 1382 C CA . MET A 1 170 ? 17.681 -7.710 -25.210 1.00 91.75 170 MET A CA 1
ATOM 1383 C C . MET A 1 170 ? 16.301 -8.206 -24.751 1.00 91.75 170 MET A C 1
ATOM 1385 O O . MET A 1 170 ? 15.297 -7.962 -25.416 1.00 91.75 170 MET A O 1
ATOM 1389 N N . ASP A 1 171 ? 16.213 -8.863 -23.593 1.00 88.12 171 ASP A N 1
ATOM 1390 C CA . ASP A 1 171 ? 14.940 -9.343 -23.039 1.00 88.12 171 ASP A CA 1
ATOM 1391 C C . ASP A 1 171 ? 14.012 -8.178 -22.647 1.00 88.12 171 ASP A C 1
ATOM 1393 O O . ASP A 1 171 ? 12.801 -8.230 -22.894 1.00 88.12 171 ASP A O 1
ATOM 1397 N N . CYS A 1 172 ? 14.572 -7.097 -22.090 1.00 90.00 172 CYS A N 1
ATOM 1398 C CA . CYS A 1 172 ? 13.838 -5.864 -21.806 1.00 90.00 172 CYS A CA 1
ATOM 1399 C C . CYS A 1 172 ? 13.329 -5.191 -23.090 1.00 90.00 172 CYS A C 1
ATOM 1401 O O . CYS A 1 172 ? 12.165 -4.800 -23.128 1.00 90.00 172 CYS A O 1
ATOM 1403 N N . GLN A 1 173 ? 14.158 -5.099 -24.135 1.00 93.50 173 GLN A N 1
ATOM 1404 C CA . GLN A 1 173 ? 13.767 -4.582 -25.453 1.00 93.50 173 GLN A CA 1
ATOM 1405 C C . GLN A 1 173 ? 12.623 -5.405 -26.043 1.00 93.50 173 GLN A C 1
ATOM 1407 O O . GLN A 1 173 ? 11.561 -4.867 -26.327 1.00 93.50 173 GLN A O 1
ATOM 1412 N N . ASN A 1 174 ? 12.778 -6.730 -26.086 1.00 90.12 174 ASN A N 1
ATOM 1413 C CA . ASN A 1 174 ? 11.748 -7.640 -26.584 1.00 90.12 174 ASN A CA 1
ATOM 1414 C C . ASN A 1 174 ? 10.407 -7.491 -25.849 1.00 90.12 174 ASN A C 1
ATOM 1416 O O . ASN A 1 174 ? 9.352 -7.649 -26.463 1.00 90.12 174 ASN A O 1
ATOM 1420 N N . SER A 1 175 ? 10.446 -7.235 -24.539 1.00 91.06 175 SER A N 1
ATOM 1421 C CA . SER A 1 175 ? 9.244 -7.044 -23.720 1.00 91.06 175 SER A CA 1
ATOM 1422 C C . SER A 1 175 ? 8.606 -5.672 -23.942 1.00 91.06 175 SER A C 1
ATOM 1424 O O . SER A 1 175 ? 7.383 -5.577 -23.987 1.00 91.06 175 SER A O 1
ATOM 1426 N N . ALA A 1 176 ? 9.418 -4.625 -24.103 1.00 93.38 176 ALA A N 1
ATOM 1427 C CA . ALA A 1 176 ? 8.951 -3.278 -24.410 1.00 93.38 176 ALA A CA 1
ATOM 1428 C C . ALA A 1 176 ? 8.323 -3.198 -25.809 1.00 93.38 176 ALA A C 1
ATOM 1430 O O . ALA A 1 176 ? 7.243 -2.634 -25.952 1.00 93.38 176 ALA A O 1
ATOM 1431 N N . ASP A 1 177 ? 8.941 -3.828 -26.809 1.00 91.56 177 ASP A N 1
ATOM 1432 C CA . ASP A 1 177 ? 8.400 -3.910 -28.169 1.00 91.56 177 ASP A CA 1
ATOM 1433 C C . ASP A 1 177 ? 7.047 -4.630 -28.176 1.00 91.56 177 ASP A C 1
ATOM 1435 O O . ASP A 1 177 ? 6.083 -4.152 -28.763 1.00 91.56 177 ASP A O 1
ATOM 1439 N N . LEU A 1 178 ? 6.954 -5.751 -27.451 1.00 91.38 178 LEU A N 1
ATOM 1440 C CA . LEU A 1 178 ? 5.718 -6.517 -27.278 1.00 91.38 178 LEU A CA 1
ATOM 1441 C C . LEU A 1 178 ? 4.620 -5.684 -26.601 1.00 91.38 178 LEU A C 1
ATOM 1443 O O . LEU A 1 178 ? 3.461 -5.784 -26.988 1.00 91.38 178 LEU A O 1
ATOM 1447 N N . LEU A 1 179 ? 4.967 -4.876 -25.597 1.00 93.31 179 LEU A N 1
ATOM 1448 C CA . LEU A 1 179 ? 4.023 -3.968 -24.945 1.00 93.31 179 LEU A CA 1
ATOM 1449 C C . LEU A 1 179 ? 3.523 -2.895 -25.916 1.00 93.31 179 LEU A C 1
ATOM 1451 O O . LEU A 1 179 ? 2.318 -2.695 -26.011 1.00 93.31 179 LEU A O 1
ATOM 1455 N N . LEU A 1 180 ? 4.429 -2.244 -26.648 1.00 93.94 180 LEU A N 1
ATOM 1456 C CA . LEU A 1 180 ? 4.093 -1.183 -27.602 1.00 93.94 180 LEU A CA 1
ATOM 1457 C C . LEU A 1 180 ? 3.271 -1.694 -28.783 1.00 93.94 180 LEU A C 1
ATOM 1459 O O . LEU A 1 180 ? 2.393 -0.989 -29.263 1.00 93.94 180 LEU A O 1
ATOM 1463 N N . GLU A 1 181 ? 3.529 -2.913 -29.240 1.00 91.50 181 GLU A N 1
ATOM 1464 C CA . GLU A 1 181 ? 2.782 -3.517 -30.341 1.00 91.50 181 GLU A CA 1
ATOM 1465 C C . GLU A 1 181 ? 1.355 -3.916 -29.924 1.00 91.50 181 GLU A C 1
ATOM 1467 O O . GLU A 1 181 ? 0.450 -3.871 -30.751 1.00 91.50 181 GLU A O 1
ATOM 1472 N N . VAL A 1 182 ? 1.131 -4.268 -28.651 1.00 90.81 182 VAL A N 1
ATOM 1473 C CA . VAL A 1 182 ? -0.210 -4.614 -28.142 1.00 90.81 182 VAL A CA 1
ATOM 1474 C C . VAL A 1 182 ? -0.995 -3.390 -27.685 1.00 90.81 182 VAL A C 1
ATOM 1476 O O . VAL A 1 182 ? -2.167 -3.265 -28.006 1.00 90.81 182 VAL A O 1
ATOM 1479 N N . VAL A 1 183 ? -0.371 -2.518 -26.896 1.00 91.56 183 VAL A N 1
ATOM 1480 C CA . VAL A 1 183 ? -1.045 -1.388 -26.236 1.00 91.56 183 VAL A CA 1
ATOM 1481 C C . VAL A 1 183 ? -0.998 -0.119 -27.093 1.00 91.56 183 VAL A C 1
ATOM 1483 O O . VAL A 1 183 ? -1.844 0.757 -26.945 1.00 91.56 183 VAL A O 1
ATOM 1486 N N . GLY A 1 184 ? -0.036 -0.017 -28.010 1.00 91.12 184 GLY A N 1
ATOM 1487 C CA . GLY A 1 184 ? 0.202 1.184 -28.805 1.00 91.12 184 GLY A CA 1
ATOM 1488 C C . GLY A 1 184 ? 1.051 2.231 -28.080 1.00 91.12 184 GLY A C 1
ATOM 1489 O O . GLY A 1 184 ? 1.332 2.139 -26.883 1.00 91.12 184 GLY A O 1
ATOM 1490 N N . ASP A 1 185 ? 1.480 3.251 -28.826 1.00 94.31 185 ASP A N 1
ATOM 1491 C CA . ASP A 1 185 ? 2.195 4.399 -28.261 1.00 94.31 185 ASP A CA 1
ATOM 1492 C C . ASP A 1 185 ? 1.199 5.434 -27.732 1.00 94.31 185 ASP A C 1
ATOM 1494 O O . ASP A 1 185 ? 0.803 6.367 -28.432 1.00 94.31 185 ASP A O 1
ATOM 1498 N N . LEU A 1 186 ? 0.758 5.219 -26.496 1.00 92.81 186 LEU A N 1
ATOM 1499 C CA . LEU A 1 186 ? -0.200 6.078 -25.814 1.00 92.81 186 LEU A CA 1
ATOM 1500 C C . LEU A 1 186 ? 0.499 6.995 -24.799 1.00 92.81 186 LEU A C 1
ATOM 1502 O O . LEU A 1 186 ? 1.554 6.639 -24.264 1.00 92.81 186 LEU A O 1
ATOM 1506 N N . PRO A 1 187 ? -0.081 8.162 -24.481 1.00 93.12 187 PRO A N 1
ATOM 1507 C CA . PRO A 1 187 ? 0.381 8.980 -23.367 1.00 93.12 187 PRO A CA 1
ATOM 1508 C C . PRO A 1 187 ? 0.265 8.199 -22.047 1.00 93.12 187 PRO A C 1
ATOM 1510 O O . PRO A 1 187 ? -0.770 7.594 -21.767 1.00 93.12 187 PRO A O 1
ATOM 1513 N N . VAL A 1 188 ? 1.308 8.188 -21.213 1.00 88.56 188 VAL A N 1
ATOM 1514 C CA . VAL A 1 188 ? 1.378 7.315 -20.020 1.00 88.56 188 VAL A CA 1
ATOM 1515 C C . VAL A 1 188 ? 0.243 7.592 -19.026 1.00 88.56 188 VAL A C 1
ATOM 1517 O O . VAL A 1 188 ? -0.240 6.669 -18.378 1.00 88.56 188 VAL A O 1
ATOM 1520 N N . ASN A 1 189 ? -0.230 8.837 -18.939 1.00 86.06 189 ASN A N 1
ATOM 1521 C CA . ASN A 1 189 ? -1.374 9.223 -18.100 1.00 86.06 189 ASN A CA 1
ATOM 1522 C C . ASN A 1 189 ? -2.728 8.650 -18.564 1.00 86.06 189 ASN A C 1
ATOM 1524 O O . ASN A 1 189 ? -3.687 8.692 -17.799 1.00 86.06 189 ASN A O 1
ATOM 1528 N N . THR A 1 190 ? -2.815 8.118 -19.784 1.00 90.31 190 THR A N 1
ATOM 1529 C CA . THR A 1 190 ? -4.026 7.462 -20.309 1.00 90.31 190 THR A CA 1
ATOM 1530 C C . THR A 1 190 ? -4.062 5.961 -20.025 1.00 90.31 190 THR A C 1
ATOM 1532 O O . THR A 1 190 ? -5.098 5.324 -20.213 1.00 90.31 190 THR A O 1
ATOM 1535 N N . LEU A 1 191 ? -2.950 5.387 -19.549 1.00 89.62 191 LEU A N 1
ATOM 1536 C CA . LEU A 1 191 ? -2.872 3.968 -19.231 1.00 89.62 191 LEU A CA 1
ATOM 1537 C C . LEU A 1 191 ? -3.703 3.644 -17.991 1.00 89.62 191 LEU A C 1
ATOM 1539 O O . LEU A 1 191 ? -3.587 4.268 -16.938 1.00 89.62 191 LEU A O 1
ATOM 1543 N N . ASP A 1 192 ? -4.498 2.591 -18.110 1.00 89.25 192 ASP A N 1
ATOM 1544 C CA . ASP A 1 192 ? -5.334 2.065 -17.041 1.00 89.25 192 ASP A CA 1
ATOM 1545 C C . ASP A 1 192 ? -5.299 0.524 -17.015 1.00 89.25 192 ASP A C 1
ATOM 1547 O O . ASP A 1 192 ? -4.613 -0.142 -17.798 1.00 89.25 192 ASP A O 1
ATOM 1551 N N . HIS A 1 193 ? -6.076 -0.081 -16.116 1.00 88.88 193 HIS A N 1
ATOM 1552 C CA . HIS A 1 193 ? -6.131 -1.538 -15.992 1.00 88.88 193 HIS A CA 1
ATOM 1553 C C . HIS A 1 193 ? -6.699 -2.265 -17.220 1.00 88.88 193 HIS A C 1
ATOM 1555 O O . HIS A 1 193 ? -6.514 -3.480 -17.325 1.00 88.88 193 HIS A O 1
ATOM 1561 N N . SER A 1 194 ? -7.423 -1.591 -18.119 1.00 91.06 194 SER A N 1
ATOM 1562 C CA . SER A 1 194 ? -7.963 -2.231 -19.323 1.00 91.06 194 SER A CA 1
ATOM 1563 C C . SER A 1 194 ? -6.842 -2.637 -20.279 1.00 91.06 194 SER A C 1
ATOM 1565 O O . SER A 1 194 ? -6.798 -3.801 -20.675 1.00 91.06 194 SER A O 1
ATOM 1567 N N . HIS A 1 195 ? -5.863 -1.756 -20.485 1.00 92.88 195 HIS A N 1
ATOM 1568 C CA . HIS A 1 195 ? -4.665 -2.009 -21.285 1.00 92.88 195 HIS A CA 1
ATOM 1569 C C . HIS A 1 195 ? -3.846 -3.188 -20.734 1.00 92.88 195 HIS A C 1
ATOM 1571 O O . HIS A 1 195 ? -3.412 -4.071 -21.472 1.00 92.88 195 HIS A O 1
ATOM 1577 N N . GLY A 1 196 ? -3.694 -3.269 -19.406 1.00 89.69 196 GLY A N 1
ATOM 1578 C CA . GLY A 1 196 ? -3.029 -4.407 -18.760 1.00 89.69 196 GLY A CA 1
ATOM 1579 C C . GLY A 1 196 ? -3.784 -5.730 -18.948 1.00 89.69 196 GLY A C 1
ATOM 1580 O O . GLY A 1 196 ? -3.168 -6.778 -19.161 1.00 89.69 196 GLY A O 1
ATOM 1581 N N . ARG A 1 197 ? -5.124 -5.703 -18.903 1.00 89.94 197 ARG A N 1
ATOM 1582 C CA . ARG A 1 197 ? -5.954 -6.891 -19.173 1.00 89.94 197 ARG A CA 1
ATOM 1583 C C . ARG A 1 197 ? -5.832 -7.341 -20.623 1.00 89.94 197 ARG A C 1
ATOM 1585 O O . ARG A 1 197 ? -5.667 -8.538 -20.849 1.00 89.94 197 ARG A O 1
ATOM 1592 N N . GLU A 1 198 ? -5.896 -6.410 -21.568 1.00 89.94 198 GLU A N 1
ATOM 1593 C CA . GLU A 1 198 ? -5.702 -6.678 -22.993 1.00 89.94 198 GLU A CA 1
ATOM 1594 C C . GLU A 1 198 ? -4.334 -7.312 -23.246 1.00 89.94 198 GLU A C 1
ATOM 1596 O O . GLU A 1 198 ? -4.254 -8.390 -23.833 1.00 89.94 198 GLU A O 1
ATOM 1601 N N . PHE A 1 199 ? -3.273 -6.733 -22.679 1.00 92.50 199 PHE A N 1
ATOM 1602 C CA . PHE A 1 199 ? -1.923 -7.275 -22.781 1.00 92.50 199 PHE A CA 1
ATOM 1603 C C . PHE A 1 199 ? -1.842 -8.737 -22.327 1.00 92.50 199 PHE A C 1
ATOM 1605 O O . PHE A 1 199 ? -1.378 -9.607 -23.066 1.00 92.50 199 PHE A O 1
ATOM 1612 N N . VAL A 1 200 ? -2.366 -9.045 -21.138 1.00 91.12 200 VAL A N 1
ATOM 1613 C CA . VAL A 1 200 ? -2.378 -10.416 -20.603 1.00 91.12 200 VAL A CA 1
ATOM 1614 C C . VAL A 1 200 ? -3.224 -11.361 -21.461 1.00 91.12 200 VAL A C 1
ATOM 1616 O O . VAL A 1 200 ? -2.848 -12.521 -21.645 1.00 91.12 200 VAL A O 1
ATOM 1619 N N . GLN A 1 201 ? -4.366 -10.907 -21.981 1.00 90.00 201 GLN A N 1
ATOM 1620 C CA . GLN A 1 201 ? -5.209 -11.720 -22.862 1.00 90.00 201 GLN A CA 1
ATOM 1621 C C . GLN A 1 201 ? -4.506 -12.036 -24.182 1.00 90.00 201 GLN A C 1
ATOM 1623 O O . GLN A 1 201 ? -4.549 -13.183 -24.629 1.00 90.00 201 GLN A O 1
ATOM 1628 N N . THR A 1 202 ? -3.807 -11.063 -24.759 1.00 89.88 202 THR A N 1
ATOM 1629 C CA . THR A 1 202 ? -3.015 -11.244 -25.975 1.00 89.88 202 THR A CA 1
ATOM 1630 C C . THR A 1 202 ? -1.870 -12.226 -25.750 1.00 89.88 202 THR A C 1
ATOM 1632 O O . THR A 1 202 ? -1.719 -13.174 -26.520 1.00 89.88 202 THR A O 1
ATOM 1635 N N . LEU A 1 203 ? -1.132 -12.111 -24.638 1.00 88.50 203 LEU A N 1
ATOM 1636 C CA . LEU A 1 203 ? -0.062 -13.059 -24.294 1.00 88.50 203 LEU A CA 1
ATOM 1637 C C . LEU A 1 203 ? -0.540 -14.516 -24.231 1.00 88.50 203 LEU A C 1
ATOM 1639 O O . LEU A 1 203 ? 0.200 -15.411 -24.633 1.00 88.50 203 LEU A O 1
ATOM 1643 N N . LYS A 1 204 ? -1.767 -14.762 -23.753 1.00 88.06 204 LYS A N 1
ATOM 1644 C CA . LYS A 1 204 ? -2.345 -16.117 -23.681 1.00 88.06 204 LYS A CA 1
ATOM 1645 C C . LYS A 1 204 ? -2.631 -16.729 -25.051 1.00 88.06 204 LYS A C 1
ATOM 1647 O O . LYS A 1 204 ? -2.657 -17.951 -25.154 1.00 88.06 204 LYS A O 1
ATOM 1652 N N . LYS A 1 205 ? -2.869 -15.900 -26.069 1.00 87.94 205 LYS A N 1
ATOM 1653 C CA . LYS A 1 205 ? -3.171 -16.338 -27.439 1.00 87.94 205 LYS A CA 1
ATOM 1654 C C . LYS A 1 205 ? -1.917 -16.506 -28.298 1.00 87.94 205 LYS A C 1
ATOM 1656 O O . LYS A 1 205 ? -1.981 -17.132 -29.348 1.00 87.94 205 LYS A O 1
ATOM 1661 N N . LEU A 1 206 ? -0.779 -15.953 -27.874 1.00 86.44 206 LEU A N 1
ATOM 1662 C CA . LEU A 1 206 ? 0.436 -15.963 -28.680 1.00 86.44 206 LEU A CA 1
ATOM 1663 C C . LEU A 1 206 ? 1.111 -17.348 -28.716 1.00 86.44 206 LEU A C 1
ATOM 1665 O O . LEU A 1 206 ? 1.372 -17.935 -27.661 1.00 86.44 206 LEU A O 1
ATOM 1669 N N . PRO A 1 207 ? 1.503 -17.843 -29.906 1.00 84.12 207 PRO A N 1
ATOM 1670 C CA . PRO A 1 207 ? 2.172 -19.131 -30.036 1.00 84.12 207 PRO A CA 1
ATOM 1671 C C . PRO A 1 207 ? 3.598 -19.106 -29.463 1.00 84.12 207 PRO A C 1
ATOM 1673 O O . PRO A 1 207 ? 4.305 -18.086 -29.465 1.00 84.12 207 PRO A O 1
ATOM 1676 N N . LYS A 1 208 ? 4.070 -20.269 -28.999 1.00 82.94 208 LYS A N 1
ATOM 1677 C CA . LYS A 1 208 ? 5.446 -20.436 -28.502 1.00 82.94 208 LYS A CA 1
ATOM 1678 C C . LYS A 1 208 ? 6.453 -20.242 -29.634 1.00 82.94 208 LYS A C 1
ATOM 1680 O O . LYS A 1 208 ? 6.225 -20.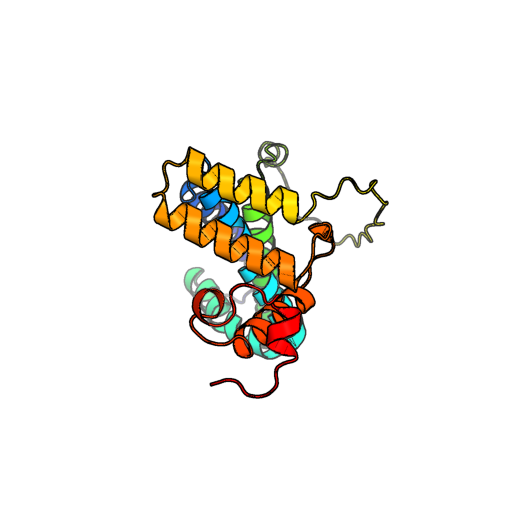642 -30.772 1.00 82.94 208 LYS A O 1
ATOM 1685 N N . ASN A 1 209 ? 7.615 -19.668 -29.313 1.00 81.25 209 ASN A N 1
ATOM 1686 C CA . ASN A 1 209 ? 8.701 -19.431 -30.274 1.00 81.25 209 ASN A CA 1
ATOM 1687 C C . ASN A 1 209 ? 8.261 -18.647 -31.530 1.00 81.25 209 ASN A C 1
ATOM 1689 O O . ASN A 1 209 ? 8.819 -18.849 -32.611 1.00 81.25 209 ASN A O 1
ATOM 1693 N N . ARG A 1 210 ? 7.280 -17.739 -31.397 1.00 82.81 210 ARG A N 1
ATOM 1694 C CA . ARG A 1 210 ? 6.673 -17.010 -32.525 1.00 82.81 210 ARG A CA 1
ATOM 1695 C C . ARG A 1 210 ? 7.675 -16.299 -33.433 1.00 82.81 210 ARG A C 1
ATOM 1697 O O . ARG A 1 210 ? 7.552 -16.415 -34.638 1.00 82.81 210 ARG A O 1
ATOM 1704 N N . LYS A 1 211 ? 8.729 -15.677 -32.886 1.00 79.56 211 LYS A N 1
ATOM 1705 C CA . LYS A 1 211 ? 9.768 -15.008 -33.696 1.00 79.56 211 LYS A CA 1
ATOM 1706 C C . LYS A 1 211 ? 10.519 -15.978 -34.624 1.00 79.56 211 LYS A C 1
ATOM 1708 O O . LYS A 1 211 ? 11.009 -15.572 -35.667 1.00 79.56 211 LYS A O 1
ATOM 1713 N N . LYS A 1 212 ? 10.595 -17.264 -34.255 1.00 82.75 212 LYS A N 1
ATOM 1714 C CA . LYS A 1 212 ? 11.213 -18.324 -35.065 1.00 82.75 212 LYS A CA 1
ATOM 1715 C C . LYS A 1 212 ? 10.220 -18.965 -36.039 1.00 82.75 212 LYS A C 1
ATOM 1717 O O . LYS A 1 212 ? 10.605 -19.285 -37.156 1.00 82.75 212 LYS A O 1
ATOM 1722 N N . ARG A 1 213 ? 8.971 -19.193 -35.613 1.00 84.06 213 ARG A N 1
ATOM 1723 C CA . ARG A 1 213 ? 7.934 -19.845 -36.439 1.00 84.06 213 ARG A CA 1
ATOM 1724 C C . ARG A 1 213 ? 7.258 -18.894 -37.434 1.00 84.06 213 ARG A C 1
ATOM 1726 O O . ARG A 1 213 ? 6.904 -19.323 -38.525 1.00 84.06 213 ARG A O 1
ATOM 1733 N N . TYR A 1 214 ? 7.115 -17.624 -37.073 1.00 85.12 214 TYR A N 1
ATOM 1734 C CA . TYR A 1 214 ? 6.397 -16.595 -37.826 1.00 85.12 214 TYR A CA 1
ATOM 1735 C C . TYR A 1 214 ? 7.212 -15.288 -37.856 1.00 85.12 214 TYR A C 1
ATOM 1737 O O . TYR A 1 214 ? 6.825 -14.299 -37.238 1.00 85.12 214 TYR A O 1
ATOM 1745 N N . PRO A 1 215 ? 8.366 -15.262 -38.547 1.00 80.12 215 PRO A N 1
ATOM 1746 C CA . PRO A 1 215 ? 9.293 -14.126 -38.503 1.00 80.12 215 PRO A CA 1
ATOM 1747 C C . PRO A 1 215 ? 8.721 -12.824 -39.087 1.00 80.12 215 PRO A C 1
ATOM 1749 O O . PRO A 1 215 ? 9.170 -11.748 -38.713 1.00 80.12 215 PRO A O 1
ATOM 1752 N N . ASN A 1 216 ? 7.719 -12.919 -39.969 1.00 85.19 216 ASN A N 1
ATOM 1753 C CA . ASN A 1 216 ? 7.140 -11.783 -40.696 1.00 85.19 216 ASN A CA 1
ATOM 1754 C C . ASN A 1 216 ? 5.687 -11.486 -40.280 1.00 85.19 216 ASN A C 1
ATOM 1756 O O . ASN A 1 216 ? 4.928 -10.939 -41.076 1.00 85.19 216 ASN A O 1
ATOM 1760 N N . LYS A 1 217 ? 5.265 -11.931 -39.092 1.00 84.19 217 LYS A N 1
ATOM 1761 C CA . LYS A 1 217 ? 3.895 -11.756 -38.595 1.00 84.19 217 LYS A CA 1
ATOM 1762 C C . LYS A 1 217 ? 3.889 -10.861 -37.364 1.00 84.19 217 LYS A C 1
ATOM 1764 O O . LYS A 1 217 ? 4.690 -11.071 -36.452 1.00 84.19 217 LYS A O 1
ATOM 1769 N N . THR A 1 218 ? 2.975 -9.899 -37.354 1.00 85.69 218 THR A N 1
ATOM 1770 C CA . THR A 1 218 ? 2.692 -9.055 -36.190 1.00 85.69 218 THR A CA 1
ATOM 1771 C C . THR A 1 218 ? 1.904 -9.838 -35.145 1.00 85.69 218 THR A C 1
ATOM 1773 O O . THR A 1 218 ? 1.334 -10.895 -35.423 1.00 85.69 218 THR A O 1
ATOM 1776 N N . ILE A 1 219 ? 1.838 -9.325 -33.923 1.00 84.62 219 ILE A N 1
ATOM 1777 C CA . ILE A 1 219 ? 0.990 -9.867 -32.863 1.00 84.62 219 ILE A CA 1
ATOM 1778 C C . ILE A 1 219 ? -0.474 -9.882 -33.297 1.00 84.62 219 ILE A C 1
ATOM 1780 O O . ILE A 1 219 ? -1.145 -10.877 -33.037 1.00 84.62 219 ILE A O 1
ATOM 1784 N N . SER A 1 220 ? -0.944 -8.836 -33.985 1.00 82.19 220 SER A N 1
ATOM 1785 C CA . SER A 1 220 ? -2.313 -8.792 -34.512 1.00 82.19 220 SER A CA 1
ATOM 1786 C C . SER A 1 220 ? -2.560 -9.956 -35.470 1.00 82.19 220 SER A C 1
ATOM 1788 O O . SER A 1 220 ? -3.504 -10.716 -35.271 1.00 82.19 220 SER A O 1
ATOM 1790 N N . ASP A 1 221 ? -1.642 -10.183 -36.421 1.00 84.12 221 ASP A N 1
ATOM 1791 C CA . ASP A 1 221 ? -1.749 -11.316 -37.345 1.00 84.12 221 ASP A CA 1
ATOM 1792 C C . ASP A 1 221 ? -1.786 -12.658 -36.598 1.00 84.12 221 ASP A C 1
ATOM 1794 O O . ASP A 1 221 ? -2.521 -13.565 -36.971 1.00 84.12 221 ASP A O 1
ATOM 1798 N N . LEU A 1 222 ? -0.975 -12.809 -35.546 1.00 86.06 222 LEU A N 1
ATOM 1799 C CA . LEU A 1 222 ? -0.882 -14.053 -34.779 1.00 86.06 222 LEU A CA 1
ATOM 1800 C C . LEU A 1 222 ? -2.110 -14.316 -33.906 1.00 86.06 222 LEU A C 1
ATOM 1802 O O . LEU A 1 222 ? -2.419 -15.475 -33.646 1.00 86.06 222 LEU A O 1
ATOM 1806 N N . VAL A 1 223 ? -2.786 -13.268 -33.436 1.00 83.44 223 VAL A N 1
ATOM 1807 C CA . VAL A 1 223 ? -4.015 -13.383 -32.639 1.00 83.44 223 VAL A CA 1
ATOM 1808 C C . VAL A 1 223 ? -5.214 -13.753 -33.516 1.00 83.44 223 VAL A C 1
ATOM 1810 O O . VAL A 1 223 ? -6.106 -14.458 -33.046 1.00 83.44 223 VAL A O 1
ATOM 1813 N N . GLU A 1 224 ? -5.227 -13.312 -34.775 1.00 82.31 224 GLU A N 1
ATOM 1814 C CA . GLU A 1 224 ? -6.266 -13.639 -35.764 1.00 82.31 224 GLU A CA 1
ATOM 1815 C C . GLU A 1 224 ? -6.106 -15.041 -36.374 1.00 82.31 224 GLU A C 1
ATOM 1817 O O . GLU A 1 224 ? -7.064 -15.614 -36.894 1.00 82.31 224 GLU A O 1
ATOM 1822 N N . MET A 1 225 ? -4.912 -15.630 -36.282 1.00 77.81 225 MET A N 1
ATOM 1823 C CA . MET A 1 225 ? -4.661 -17.023 -36.649 1.00 77.81 225 MET A CA 1
ATOM 1824 C C . MET A 1 225 ? -5.230 -17.959 -35.568 1.00 77.81 225 MET A C 1
ATOM 1826 O O . MET A 1 225 ? -4.505 -18.445 -34.701 1.00 77.81 225 MET A O 1
ATOM 1830 N N . GLU A 1 226 ? -6.545 -18.196 -35.587 1.00 54.44 226 GLU A N 1
ATOM 1831 C CA . GLU A 1 226 ? -7.209 -19.169 -34.708 1.00 54.44 226 GLU A CA 1
ATOM 1832 C C . GLU A 1 226 ? -6.496 -20.541 -34.743 1.00 54.44 226 GLU A C 1
ATOM 1834 O O . GLU A 1 226 ? -6.303 -21.128 -35.806 1.00 54.44 226 GLU A O 1
ATOM 1839 N N . ASN A 1 227 ? -6.144 -21.063 -33.558 1.00 55.50 227 ASN A N 1
ATOM 1840 C CA . ASN A 1 227 ? -5.572 -22.397 -33.305 1.00 55.50 227 ASN A CA 1
ATOM 1841 C C . ASN A 1 227 ? -4.239 -22.716 -34.004 1.00 55.50 227 ASN A C 1
ATOM 1843 O O . ASN A 1 227 ? -4.188 -23.546 -34.914 1.00 55.50 227 ASN A O 1
ATOM 1847 N N . VAL A 1 228 ? -3.127 -22.166 -33.506 1.00 54.22 228 VAL A N 1
ATOM 1848 C CA . VAL A 1 228 ? -1.798 -22.667 -33.886 1.00 54.22 228 VAL A CA 1
ATOM 1849 C C . VAL A 1 228 ? -1.012 -23.137 -32.662 1.00 54.22 228 VAL A C 1
ATOM 1851 O O . VAL A 1 228 ? -0.418 -22.336 -31.941 1.00 54.22 228 VAL A O 1
ATOM 1854 N N . GLU A 1 229 ? -1.047 -24.454 -32.429 1.00 47.19 229 GLU A N 1
ATOM 1855 C CA . GLU A 1 229 ? -0.239 -25.171 -31.424 1.00 47.19 229 GLU A CA 1
ATOM 1856 C C . GLU A 1 229 ? 1.271 -25.165 -31.738 1.00 47.19 229 GLU A C 1
ATOM 1858 O O . GLU A 1 229 ? 1.693 -25.396 -32.899 1.00 47.19 229 GLU A O 1
#